Protein AF-A0A166ALR4-F1 (afdb_monomer)

Sequence (331 aa):
MSDSDTLEKASASTGHTLTGGKRQRSRQIKCDAQDTFPAPCSRCVGTQPTPLCRVDPNYRRSRKRPVKATDAPSSTNRRTSISSSLSTPLARNIELAISSASTLPRPLVPLVPLTQVSGLATVISDEQLAQAIWPSVFELGGVHVSIEQATTLFDEFFEHFHPSCPMFLTSRAPVPTHRTDPLLFWAILAVASRGPPLPSGMQKILQGVSYEALAEQVKASVAALGIYPPRTPSVVQALLLLCEWPLPAKSSRDDRTWHYSSLAIQTALQIGLHRPQFPHEFTSRIEEQVAAETVEGQERTLAWIYCHIIGYRYASSPALMLLFSYHTLLL

Foldseek 3Di:
DDDDDDDDDDDDDDDDDDPPQVVQVVVVHDWCPVVQPPDATPVLVVDPVRDDRDDDPPDDDDDDDDDDDDDDDDDDDDDDDDDDDDDDDDDDDDDDDDDDDDDDDDDDDDDDDDDDPPPPPPPCPVVNVCVVVFPQWDDQPPFIAGQVLLQVLLVLCVPPPCVVQVLAPDRDHLTVCCVPPVLLSLLSNLLSPPDDDDPVVSNVNCPPGDSLVSLVSSVVVLVCCVVPPDLDLSLLVSLLSCLVPPRDAPDPVRGCSLVSLVVSQVSLVLQVLVPLCCSVVRDVDPVSNDHCPDSVNVSSVSSNVSSVVSNCVVVVCPVVVVPVVVPVVPD

pLDDT: mean 70.56, std 24.2, range [24.3, 97.75]

Solvent-accessible surface area (backbone atoms only — not comparable to full-atom values): 21407 Å² total; per-residue (Å²): 140,81,89,85,84,89,87,80,91,82,83,90,74,94,75,83,87,72,71,48,50,66,57,43,69,77,66,76,52,93,78,57,47,80,82,37,60,93,48,61,20,78,66,37,68,74,37,88,79,65,50,71,66,56,86,66,90,83,73,71,86,83,72,83,77,80,80,86,80,85,84,89,84,90,84,83,89,85,89,83,90,88,87,83,91,81,91,86,89,88,80,89,85,86,80,88,80,88,78,90,80,90,87,82,87,78,82,87,75,82,89,73,82,93,71,80,81,86,67,80,75,75,78,73,46,72,67,56,50,48,52,73,77,38,74,61,57,47,76,53,93,92,42,67,41,40,50,68,45,45,44,54,30,46,52,48,25,61,70,72,48,30,80,83,59,70,46,65,92,61,93,78,56,57,68,65,36,42,75,77,34,47,66,30,38,52,39,46,47,49,56,43,59,70,62,75,86,48,63,79,67,53,47,58,58,48,64,86,55,55,57,70,61,45,39,53,45,50,54,51,56,60,57,49,35,78,80,59,65,77,77,47,70,51,54,31,46,25,28,48,52,41,44,79,50,65,66,92,51,95,42,83,88,58,53,50,42,70,57,30,41,53,49,22,46,54,43,34,58,62,56,26,35,88,39,46,91,49,34,70,81,50,43,91,50,70,90,75,48,51,54,42,88,40,73,72,24,43,29,38,43,40,42,43,51,48,41,50,55,54,42,47,55,60,71,69,25,82,80,41,65,74,53,57,66,59,57,77,76,73,120

Mean predicted aligned error: 19.67 Å

Organism: NCBI:txid1759441

InterPro domains:
  IPR007219 Xylanolytic transcriptional activator, regulatory domain [PF04082] (155-307)

Structure (mmCIF, N/CA/C/O backbone):
data_AF-A0A166ALR4-F1
#
_entry.id   AF-A0A166ALR4-F1
#
loop_
_atom_site.group_PDB
_atom_site.id
_atom_site.type_symbol
_atom_site.label_atom_id
_atom_site.label_alt_id
_atom_site.label_comp_id
_atom_site.label_asym_id
_atom_site.label_entity_id
_atom_site.label_seq_id
_atom_site.pdbx_PDB_ins_code
_atom_site.Cartn_x
_atom_site.Cartn_y
_atom_site.Cartn_z
_atom_site.occupancy
_atom_site.B_iso_or_equiv
_atom_site.auth_seq_id
_atom_site.auth_comp_id
_atom_site.auth_asym_id
_atom_site.auth_atom_id
_atom_site.pdbx_PDB_model_num
ATOM 1 N N . MET A 1 1 ? 56.971 0.832 -73.999 1.00 35.22 1 MET A N 1
ATOM 2 C CA . MET A 1 1 ? 56.571 2.223 -73.709 1.00 35.22 1 MET A CA 1
ATOM 3 C C . MET A 1 1 ? 55.251 2.125 -72.966 1.00 35.22 1 MET A C 1
ATOM 5 O O . MET A 1 1 ? 54.228 2.012 -73.617 1.00 35.22 1 MET A O 1
ATOM 9 N N . SER A 1 2 ? 55.262 1.705 -71.703 1.00 29.16 2 SER A N 1
ATOM 10 C CA . SER A 1 2 ? 55.680 2.427 -70.484 1.00 29.16 2 SER A CA 1
ATOM 11 C C . SER A 1 2 ? 54.452 3.044 -69.815 1.00 29.16 2 SER A C 1
ATOM 13 O O . SER A 1 2 ? 53.878 3.966 -70.380 1.00 29.16 2 SER A O 1
ATOM 15 N N . ASP A 1 3 ? 54.147 2.472 -68.643 1.00 28.23 3 ASP A N 1
ATOM 16 C CA . ASP A 1 3 ? 53.559 3.058 -67.425 1.00 28.23 3 ASP A CA 1
ATOM 17 C C . ASP A 1 3 ? 52.128 3.627 -67.488 1.00 28.23 3 ASP A C 1
ATOM 19 O O . ASP A 1 3 ? 51.730 4.231 -68.473 1.00 28.23 3 ASP A O 1
ATOM 23 N N . SER A 1 4 ? 51.268 3.576 -66.471 1.00 28.14 4 SER A N 1
ATOM 24 C CA . SER A 1 4 ? 51.134 2.865 -65.189 1.00 28.14 4 SER A CA 1
ATOM 25 C C . SER A 1 4 ? 49.737 3.238 -64.642 1.00 28.14 4 SER A C 1
ATOM 27 O O . SER A 1 4 ? 49.133 4.203 -65.108 1.00 28.14 4 SER A O 1
ATOM 29 N N . ASP A 1 5 ? 49.277 2.496 -63.632 1.00 30.11 5 ASP A N 1
ATOM 30 C CA . ASP A 1 5 ? 48.218 2.824 -62.652 1.00 30.11 5 ASP A CA 1
ATOM 31 C C . ASP A 1 5 ? 46.826 2.190 -62.821 1.00 30.11 5 ASP A C 1
ATOM 33 O O . ASP A 1 5 ? 45.818 2.793 -63.183 1.00 30.11 5 ASP A O 1
ATOM 37 N N . THR A 1 6 ? 46.790 0.928 -62.394 1.00 31.48 6 THR A N 1
ATOM 38 C CA . THR A 1 6 ? 45.718 0.292 -61.616 1.00 31.48 6 THR A CA 1
ATOM 39 C C . THR A 1 6 ? 45.394 1.048 -60.325 1.00 31.48 6 THR A C 1
ATOM 41 O O . THR A 1 6 ? 46.303 1.307 -59.542 1.00 31.48 6 THR A O 1
ATOM 44 N N . LEU A 1 7 ? 44.106 1.220 -60.004 1.00 29.30 7 LEU A N 1
ATOM 45 C CA . LEU A 1 7 ? 43.642 1.184 -58.613 1.00 29.30 7 LEU A CA 1
ATOM 46 C C . LEU A 1 7 ? 42.311 0.435 -58.483 1.00 29.30 7 LEU A C 1
ATOM 48 O O . LEU A 1 7 ? 41.357 0.615 -59.238 1.00 29.30 7 LEU A O 1
ATOM 52 N N . GLU A 1 8 ? 42.344 -0.461 -57.511 1.00 28.22 8 GLU A N 1
ATOM 53 C CA . GLU A 1 8 ? 41.466 -1.579 -57.226 1.00 28.22 8 GLU A CA 1
ATOM 54 C C . GLU A 1 8 ? 40.404 -1.210 -56.171 1.00 28.22 8 GLU A C 1
ATOM 56 O O . GLU A 1 8 ? 40.517 -0.228 -55.439 1.00 28.22 8 GLU A O 1
ATOM 61 N N . LYS A 1 9 ? 39.353 -2.033 -56.119 1.00 27.22 9 LYS A N 1
ATOM 62 C CA . LYS A 1 9 ? 38.219 -2.048 -55.178 1.00 27.22 9 LYS A CA 1
ATOM 63 C C . LYS A 1 9 ? 38.603 -1.948 -53.690 1.00 27.22 9 LYS A C 1
ATOM 65 O O . LYS A 1 9 ? 39.551 -2.589 -53.267 1.00 27.22 9 LYS A O 1
ATOM 70 N N . ALA A 1 10 ? 37.700 -1.378 -52.879 1.00 26.08 10 ALA A N 1
ATOM 71 C CA . ALA A 1 10 ? 37.288 -1.900 -51.557 1.00 26.08 10 ALA A CA 1
ATOM 72 C C . ALA A 1 10 ? 36.066 -1.093 -51.051 1.00 26.08 10 ALA A C 1
ATOM 74 O O . ALA A 1 10 ? 36.110 0.127 -50.983 1.00 26.08 10 ALA A O 1
ATOM 75 N N . SER A 1 11 ? 34.883 -1.700 -50.919 1.00 24.86 11 SER A N 1
ATOM 76 C CA . SER A 1 11 ? 34.379 -2.399 -49.720 1.00 24.86 11 SER A CA 1
ATOM 77 C C . SER A 1 11 ? 33.697 -1.470 -48.708 1.00 24.86 11 SER A C 1
ATOM 79 O O . SER A 1 11 ? 34.313 -0.598 -48.105 1.00 24.86 11 SER A O 1
ATOM 81 N N . ALA A 1 12 ? 32.407 -1.728 -48.494 1.00 31.28 12 ALA A N 1
ATOM 82 C CA . ALA A 1 12 ? 31.592 -1.165 -47.432 1.00 31.28 12 ALA A CA 1
ATOM 83 C C . ALA A 1 12 ? 32.154 -1.496 -46.038 1.00 31.28 12 ALA A C 1
ATOM 85 O O . ALA A 1 12 ? 32.540 -2.633 -45.774 1.00 31.28 12 ALA A O 1
ATOM 86 N N . SER A 1 13 ? 32.104 -0.533 -45.116 1.00 24.30 13 SER A N 1
ATOM 87 C CA . SER A 1 13 ? 32.093 -0.823 -43.682 1.00 24.30 13 SER A CA 1
ATOM 88 C C . SER A 1 13 ? 31.296 0.233 -42.921 1.00 24.30 13 SER A C 1
ATOM 90 O O . SER A 1 13 ? 31.672 1.401 -42.829 1.00 24.30 13 SER A O 1
ATOM 92 N N . THR A 1 14 ? 30.176 -0.230 -42.386 1.00 34.75 14 THR A N 1
ATOM 93 C CA . THR A 1 14 ? 29.380 0.281 -41.271 1.00 34.75 14 THR A CA 1
ATOM 94 C C . THR A 1 14 ? 30.206 1.106 -40.273 1.00 34.75 14 THR A C 1
ATOM 96 O O . THR A 1 14 ? 31.086 0.577 -39.600 1.00 34.75 14 THR A O 1
ATOM 99 N N . GLY A 1 15 ? 29.920 2.407 -40.155 1.00 24.47 15 GLY A N 1
ATOM 100 C CA . GLY A 1 15 ? 30.613 3.320 -39.239 1.00 24.47 15 GLY A CA 1
ATOM 101 C C . GLY A 1 15 ? 29.667 3.909 -38.196 1.00 24.47 15 GLY A C 1
ATOM 102 O O . GLY A 1 15 ? 28.958 4.877 -38.462 1.00 24.47 15 GLY A O 1
ATOM 103 N N . HIS A 1 16 ? 29.656 3.320 -37.000 1.00 27.03 16 HIS A N 1
ATOM 104 C CA . HIS A 1 16 ? 28.904 3.780 -35.834 1.00 27.03 16 HIS A CA 1
ATOM 105 C C . HIS A 1 16 ? 29.194 5.257 -35.500 1.00 27.03 16 HIS A C 1
ATOM 107 O O . HIS A 1 16 ? 30.325 5.647 -35.218 1.00 27.03 16 HIS A O 1
ATOM 113 N N . THR A 1 17 ? 28.147 6.086 -35.469 1.00 28.47 17 THR A N 1
ATOM 114 C CA . THR A 1 17 ? 28.226 7.487 -35.028 1.00 28.47 17 THR A CA 1
ATOM 115 C C . THR A 1 17 ? 28.293 7.544 -33.498 1.00 28.47 17 THR A C 1
ATOM 117 O O . THR A 1 17 ? 27.264 7.534 -32.824 1.00 28.47 17 THR A O 1
ATOM 120 N N . LEU A 1 18 ? 29.498 7.607 -32.925 1.00 36.66 18 LEU A N 1
ATOM 121 C CA . LEU A 1 18 ? 29.691 7.766 -31.478 1.00 36.66 18 LEU A CA 1
ATOM 122 C C . LEU A 1 18 ? 29.834 9.245 -31.085 1.00 36.66 18 LEU A C 1
ATOM 124 O O . LEU A 1 18 ? 30.816 9.934 -31.348 1.00 36.66 18 LEU A O 1
ATOM 128 N N . THR A 1 19 ? 28.790 9.731 -30.422 1.00 48.34 19 THR A N 1
ATOM 129 C CA . THR A 1 19 ? 28.564 11.097 -29.946 1.00 48.34 19 THR A CA 1
ATOM 130 C C . THR A 1 19 ? 29.363 11.421 -28.672 1.00 48.34 19 THR A C 1
ATOM 132 O O . THR A 1 19 ? 28.791 11.512 -27.585 1.00 48.34 19 THR A O 1
ATOM 135 N N . GLY A 1 20 ? 30.679 11.616 -28.774 1.00 41.31 20 GLY A N 1
ATOM 136 C CA . GLY A 1 20 ? 31.504 12.070 -27.640 1.00 41.31 20 GLY A CA 1
ATOM 137 C C . GLY A 1 20 ? 31.298 13.557 -27.313 1.00 41.31 20 GLY A C 1
ATOM 138 O O . GLY A 1 20 ? 30.932 13.924 -26.194 1.00 41.31 20 GLY A O 1
ATOM 139 N N . GLY A 1 21 ? 31.424 14.425 -28.325 1.00 44.88 21 GLY A N 1
ATOM 140 C CA . GLY A 1 21 ? 31.340 15.886 -28.157 1.00 44.88 21 GLY A CA 1
ATOM 141 C C . GLY A 1 21 ? 29.955 16.413 -27.746 1.00 44.88 21 GLY A C 1
ATOM 142 O O . GLY A 1 21 ? 29.853 17.418 -27.040 1.00 44.88 21 GLY A O 1
ATOM 143 N N . LYS A 1 22 ? 28.871 15.708 -28.109 1.00 48.84 22 LYS A N 1
ATOM 144 C CA . LYS A 1 22 ? 27.493 16.105 -27.749 1.00 48.84 22 LYS A CA 1
ATOM 145 C C . LYS A 1 22 ? 27.181 15.912 -26.256 1.00 48.84 22 LYS A C 1
ATOM 147 O O . LYS A 1 22 ? 26.355 16.646 -25.719 1.00 48.84 22 LYS A O 1
ATOM 152 N N . ARG A 1 23 ? 27.840 14.968 -25.565 1.00 48.06 23 ARG A N 1
ATOM 153 C CA . ARG A 1 23 ? 27.569 14.658 -24.144 1.00 48.06 23 ARG A CA 1
ATOM 154 C C . ARG A 1 23 ? 28.185 15.659 -23.161 1.00 48.06 23 ARG A C 1
ATOM 156 O O . ARG A 1 23 ? 27.667 15.818 -22.060 1.00 48.06 23 ARG A O 1
ATOM 163 N N . GLN A 1 24 ? 29.276 16.333 -23.523 1.00 53.38 24 GLN A N 1
ATOM 164 C CA . GLN A 1 24 ? 30.012 17.182 -22.575 1.00 53.38 24 GLN A CA 1
ATOM 165 C C . GLN A 1 24 ? 29.434 18.604 -22.465 1.00 53.38 24 GLN A C 1
ATOM 167 O O . GLN A 1 24 ? 29.299 19.122 -21.355 1.00 53.38 24 GLN A O 1
ATOM 172 N N . ARG A 1 25 ? 28.995 19.218 -23.578 1.00 49.28 25 ARG A N 1
ATOM 173 C CA . ARG A 1 25 ? 28.342 20.547 -23.550 1.00 49.28 25 ARG A CA 1
ATOM 174 C C . ARG A 1 25 ? 26.911 20.525 -23.008 1.00 49.28 25 ARG A C 1
ATOM 176 O O . ARG A 1 25 ? 26.462 21.548 -22.494 1.00 49.28 25 ARG A O 1
ATOM 183 N N . SER A 1 26 ? 26.208 19.394 -23.085 1.00 50.59 26 SER A N 1
ATOM 184 C CA . SER A 1 26 ? 24.881 19.229 -22.471 1.00 50.59 26 SER A CA 1
ATOM 185 C C . SER A 1 26 ? 24.942 19.069 -20.946 1.00 50.59 26 SER A C 1
ATOM 187 O O . SER A 1 26 ? 23.983 19.424 -20.270 1.00 50.59 26 SER A O 1
ATOM 189 N N . ARG A 1 27 ? 26.086 18.633 -20.390 1.00 46.34 27 ARG A N 1
ATOM 190 C CA . ARG A 1 27 ? 26.322 18.461 -18.941 1.00 46.34 27 ARG A CA 1
ATOM 191 C C . ARG A 1 27 ? 27.020 19.650 -18.250 1.00 46.34 27 ARG A C 1
ATOM 193 O O . ARG A 1 27 ? 27.452 19.507 -17.117 1.00 46.34 27 ARG A O 1
ATOM 200 N N . GLN A 1 28 ? 27.130 20.814 -18.908 1.00 55.97 28 GLN A N 1
ATOM 201 C CA . GLN A 1 28 ? 27.784 22.029 -18.370 1.00 55.97 28 GLN A CA 1
ATOM 202 C C . GLN A 1 28 ? 29.217 21.811 -17.837 1.00 55.97 28 GLN A C 1
ATOM 204 O O . GLN A 1 28 ? 29.614 22.425 -16.851 1.00 55.97 28 GLN A O 1
ATOM 209 N N . ILE A 1 29 ? 30.022 20.961 -18.479 1.00 64.81 29 ILE A N 1
ATOM 210 C CA . ILE A 1 29 ? 31.393 20.710 -18.013 1.00 64.81 29 ILE A CA 1
ATOM 211 C C . ILE A 1 29 ? 32.411 21.500 -18.849 1.00 64.81 29 ILE A C 1
ATOM 213 O O . ILE A 1 29 ? 32.255 21.613 -20.066 1.00 64.81 29 ILE A O 1
ATOM 217 N N . LYS A 1 30 ? 33.449 22.054 -18.198 1.00 64.31 30 LYS A N 1
ATOM 218 C CA . LYS A 1 30 ? 34.577 22.734 -18.863 1.00 64.31 30 LYS A CA 1
ATOM 219 C C . LYS A 1 30 ? 35.290 21.768 -19.822 1.00 64.31 30 LYS A C 1
ATOM 221 O O . LYS A 1 30 ? 35.550 20.621 -19.461 1.00 64.31 30 LYS A O 1
ATOM 226 N N . CYS A 1 31 ? 35.579 22.243 -21.032 1.00 77.88 31 CYS A N 1
ATOM 227 C CA . CYS A 1 31 ? 36.266 21.516 -22.098 1.00 77.88 31 CYS A CA 1
ATOM 228 C C . CYS A 1 31 ? 37.377 22.414 -22.657 1.00 77.88 31 CYS A C 1
ATOM 230 O O . CYS A 1 31 ? 37.096 23.545 -23.047 1.00 77.88 31 CYS A O 1
ATOM 232 N N . ASP A 1 32 ? 38.599 21.896 -22.685 1.00 80.56 32 ASP A N 1
ATOM 233 C CA . ASP A 1 32 ? 39.871 22.525 -23.079 1.00 80.56 32 ASP A CA 1
ATOM 234 C C . ASP A 1 32 ? 40.236 22.267 -24.557 1.00 80.56 32 ASP A C 1
ATOM 236 O O . ASP A 1 32 ? 41.384 22.394 -24.969 1.00 80.56 32 ASP A O 1
ATOM 240 N N . ALA A 1 33 ? 39.251 21.899 -25.386 1.00 77.69 33 ALA A N 1
ATOM 241 C CA . ALA A 1 33 ? 39.462 21.537 -26.794 1.00 77.69 33 ALA A CA 1
ATOM 242 C C . ALA A 1 33 ? 39.965 22.690 -27.686 1.00 77.69 33 ALA A C 1
ATOM 244 O O . ALA A 1 33 ? 40.454 22.433 -28.780 1.00 77.69 33 ALA A O 1
ATOM 245 N N . GLN A 1 34 ? 39.806 23.950 -27.263 1.00 72.88 34 GLN A N 1
ATOM 246 C CA . GLN A 1 34 ? 40.359 25.100 -27.990 1.00 72.88 34 GLN A CA 1
ATOM 247 C C . GLN A 1 34 ? 41.858 25.271 -27.730 1.00 72.88 34 GLN A C 1
ATOM 249 O O . GLN A 1 34 ? 42.586 25.611 -28.654 1.00 72.88 34 GLN A O 1
ATOM 254 N N . ASP A 1 35 ? 42.310 24.976 -26.510 1.00 77.50 35 ASP A N 1
ATOM 255 C CA . ASP A 1 35 ? 43.708 25.141 -26.097 1.00 77.50 35 ASP A CA 1
ATOM 256 C C . ASP A 1 35 ? 44.594 23.984 -26.581 1.00 77.50 35 ASP A C 1
ATOM 258 O O . ASP A 1 35 ? 45.801 24.131 -26.735 1.00 77.50 35 ASP A O 1
ATOM 262 N N . THR A 1 36 ? 43.986 22.823 -26.835 1.00 74.31 36 THR A N 1
ATOM 263 C CA . THR A 1 36 ? 44.676 21.588 -27.239 1.00 74.31 36 THR A CA 1
ATOM 264 C C . THR A 1 36 ? 44.634 21.320 -28.745 1.00 74.31 36 THR A C 1
ATOM 266 O O . THR A 1 36 ? 45.197 20.327 -29.190 1.00 74.31 36 THR A O 1
ATOM 269 N N . PHE A 1 37 ? 44.021 22.190 -29.557 1.00 72.06 37 PHE A N 1
ATOM 270 C CA . PHE A 1 37 ? 43.913 21.991 -31.008 1.00 72.06 37 PHE A CA 1
ATOM 271 C C . PHE A 1 37 ? 45.302 21.915 -31.681 1.00 72.06 37 PHE A C 1
ATOM 273 O O . PHE A 1 37 ? 46.117 22.809 -31.450 1.00 72.06 37 PHE A O 1
ATOM 280 N N . PRO A 1 38 ? 45.595 20.908 -32.537 1.00 70.06 38 PRO A N 1
ATOM 281 C CA . PRO A 1 38 ? 44.695 19.919 -33.158 1.00 70.06 38 PRO A CA 1
ATOM 282 C C . PRO A 1 38 ? 44.512 18.588 -32.395 1.00 70.06 38 PRO A C 1
ATOM 284 O O . PRO A 1 38 ? 43.848 17.681 -32.901 1.00 70.06 38 PRO A O 1
ATOM 287 N N . ALA A 1 39 ? 45.082 18.443 -31.200 1.00 76.38 39 ALA A N 1
ATOM 288 C CA . ALA A 1 39 ? 44.950 17.247 -30.371 1.00 76.38 39 ALA A CA 1
ATOM 289 C C . ALA A 1 39 ? 43.567 17.155 -29.675 1.00 76.38 39 ALA A C 1
ATOM 291 O O . ALA A 1 39 ? 42.884 18.165 -29.476 1.00 76.38 39 ALA A O 1
ATOM 292 N N . PRO A 1 40 ? 43.110 15.940 -29.302 1.00 79.19 40 PRO A N 1
ATOM 293 C CA . PRO A 1 40 ? 41.902 15.759 -28.498 1.00 79.19 40 PRO A CA 1
ATOM 294 C C . PRO A 1 40 ? 42.055 16.368 -27.097 1.00 79.19 40 PRO A C 1
ATOM 296 O O . PRO A 1 40 ? 43.133 16.342 -26.510 1.00 79.19 40 PRO A O 1
ATOM 299 N N . CYS A 1 41 ? 40.951 16.860 -26.528 1.00 83.75 41 CYS A N 1
ATOM 300 C CA . CYS A 1 41 ? 40.970 17.459 -25.195 1.00 83.75 41 CYS A CA 1
ATOM 301 C C . CYS A 1 41 ? 41.344 16.438 -24.109 1.00 83.75 41 CYS A C 1
ATOM 303 O O . CYS A 1 41 ? 41.084 15.234 -24.254 1.00 83.75 41 CYS A O 1
ATOM 305 N N . SER A 1 42 ? 41.866 16.924 -22.980 1.00 83.12 42 SER A N 1
ATOM 306 C CA . SER A 1 42 ? 42.416 16.093 -21.898 1.00 83.12 42 SER A CA 1
ATOM 307 C C . SER A 1 42 ? 41.445 15.016 -21.390 1.00 83.12 42 SER A C 1
ATOM 309 O O . SER A 1 42 ? 41.851 13.955 -20.918 1.00 83.12 42 SER A O 1
ATOM 311 N N . ARG A 1 43 ? 40.132 15.247 -21.517 1.00 73.69 43 ARG A N 1
ATOM 312 C CA . ARG A 1 43 ? 39.097 14.277 -21.122 1.00 73.69 43 ARG A CA 1
ATOM 313 C C . ARG A 1 43 ? 38.791 13.206 -22.157 1.00 73.69 43 ARG A C 1
ATOM 315 O O . ARG A 1 43 ? 38.495 12.078 -21.770 1.00 73.69 43 ARG A O 1
ATOM 322 N N . CYS A 1 44 ? 38.818 13.547 -23.442 1.00 79.62 44 CYS A N 1
ATOM 323 C CA . CYS A 1 44 ? 38.604 12.566 -24.506 1.00 79.62 44 CYS A CA 1
ATOM 324 C C . CYS A 1 44 ? 39.787 11.592 -24.586 1.00 79.62 44 CYS A C 1
ATOM 326 O O . CYS A 1 44 ? 39.588 10.422 -24.884 1.00 79.62 44 CYS A O 1
ATOM 328 N N . VAL A 1 45 ? 40.995 12.040 -24.232 1.00 80.19 45 VAL A N 1
ATOM 329 C CA . VAL A 1 45 ? 42.175 11.165 -24.110 1.00 80.19 45 VAL A CA 1
ATOM 330 C C . VAL A 1 45 ? 42.019 10.143 -22.977 1.00 80.19 45 VAL A C 1
ATOM 332 O O . VAL A 1 45 ? 42.415 8.994 -23.128 1.00 80.19 45 VAL A O 1
ATOM 335 N N . GLY A 1 46 ? 41.413 10.533 -21.851 1.00 73.19 46 GLY A N 1
ATOM 336 C CA . GLY A 1 46 ? 41.279 9.678 -20.665 1.00 73.19 46 GLY A CA 1
ATOM 337 C C . GLY A 1 46 ? 40.102 8.694 -20.670 1.00 73.19 46 GLY A C 1
ATOM 338 O O . GLY A 1 46 ? 39.883 8.024 -19.665 1.00 73.19 46 GLY A O 1
ATOM 339 N N . THR A 1 47 ? 39.307 8.619 -21.742 1.00 75.44 47 THR A N 1
ATOM 340 C CA . THR A 1 47 ? 38.163 7.691 -21.843 1.00 75.44 47 THR A CA 1
ATOM 341 C C . THR A 1 47 ? 38.498 6.540 -22.787 1.00 75.44 47 THR A C 1
ATOM 343 O O . THR A 1 47 ? 39.011 6.786 -23.868 1.00 75.44 47 THR A O 1
ATOM 346 N N . GLN A 1 48 ? 38.207 5.292 -22.402 1.00 66.69 48 GLN A N 1
ATOM 347 C CA . GLN A 1 48 ? 38.355 4.125 -23.280 1.00 66.69 48 GLN A CA 1
ATOM 348 C C . GLN A 1 48 ? 36.977 3.542 -23.644 1.00 66.69 48 GLN A C 1
ATOM 350 O O . GLN A 1 48 ? 36.178 3.296 -22.737 1.00 66.69 48 GLN A O 1
ATOM 355 N N . PRO A 1 49 ? 36.680 3.315 -24.939 1.00 65.88 49 PRO A N 1
ATOM 356 C CA . PRO A 1 49 ? 37.502 3.667 -26.103 1.00 65.88 49 PRO A CA 1
ATOM 357 C C . PRO A 1 49 ? 37.605 5.191 -26.291 1.00 65.88 49 PRO A C 1
ATOM 359 O O . PRO A 1 49 ? 36.654 5.911 -25.985 1.00 65.88 49 PRO A O 1
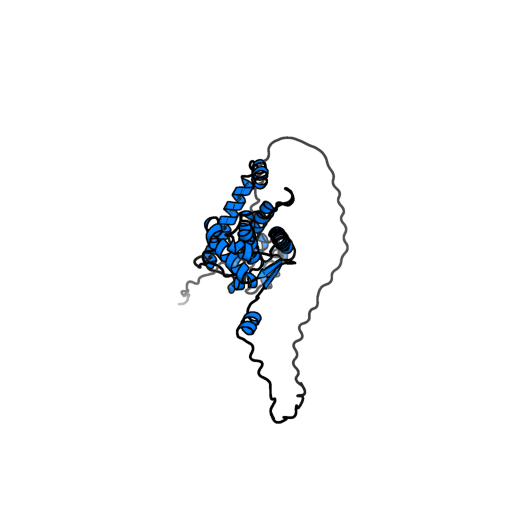ATOM 362 N N . THR A 1 50 ? 38.751 5.676 -26.784 1.00 69.38 50 THR A N 1
ATOM 363 C CA . THR A 1 50 ? 39.022 7.110 -26.981 1.00 69.38 50 THR A CA 1
ATOM 364 C C . THR A 1 50 ? 38.109 7.681 -28.070 1.00 69.38 50 THR A C 1
ATOM 366 O O . THR A 1 50 ? 38.228 7.313 -29.241 1.00 69.38 50 THR A O 1
ATOM 369 N N . PRO A 1 51 ? 37.151 8.566 -27.734 1.00 74.62 51 PRO A N 1
ATOM 370 C CA . PRO A 1 51 ? 36.229 9.103 -28.723 1.00 74.62 51 PRO A CA 1
ATOM 371 C C . PRO A 1 51 ? 36.885 10.202 -29.570 1.00 74.62 51 PRO A C 1
ATOM 373 O O . PRO A 1 51 ? 37.703 10.988 -29.088 1.00 74.62 51 PRO A O 1
ATOM 376 N N . LEU A 1 52 ? 36.437 10.333 -30.823 1.00 75.06 52 LEU A N 1
ATOM 377 C CA . LEU A 1 52 ? 36.799 11.449 -31.703 1.00 75.06 52 LEU A CA 1
ATOM 378 C C . LEU A 1 52 ? 36.332 12.789 -31.104 1.00 75.06 52 LEU A C 1
ATOM 380 O O . LEU A 1 52 ? 35.134 13.078 -31.003 1.00 75.06 52 LEU A O 1
ATOM 384 N N . CYS A 1 53 ? 37.293 13.624 -30.709 1.00 78.38 53 CYS A N 1
ATOM 385 C CA . CYS A 1 53 ? 37.055 14.932 -30.107 1.00 78.38 53 CYS A CA 1
ATOM 386 C C . CYS A 1 53 ? 36.862 16.006 -31.191 1.00 78.38 53 CYS A C 1
ATOM 388 O O . CYS A 1 53 ? 37.826 16.614 -31.644 1.00 78.38 53 CYS A O 1
ATOM 390 N N . ARG A 1 54 ? 35.612 16.255 -31.610 1.00 74.44 54 ARG A N 1
ATOM 391 C CA . ARG A 1 54 ? 35.265 17.285 -32.609 1.00 74.44 54 ARG A CA 1
ATOM 392 C C . ARG A 1 54 ? 34.275 18.305 -32.046 1.00 74.44 54 ARG A C 1
ATOM 394 O O . ARG A 1 54 ? 33.240 17.933 -31.492 1.00 74.44 54 ARG A O 1
ATOM 401 N N . VAL A 1 55 ? 34.577 19.593 -32.219 1.00 66.50 55 VAL A N 1
ATOM 402 C CA . VAL A 1 55 ? 33.651 20.696 -31.920 1.00 66.50 55 VAL A CA 1
ATOM 403 C C . VAL A 1 55 ? 32.747 20.905 -33.134 1.00 66.50 55 VAL A C 1
ATOM 405 O O . VAL A 1 55 ? 33.235 21.158 -34.230 1.00 66.50 55 VAL A O 1
ATOM 408 N N . ASP A 1 56 ? 31.435 20.769 -32.947 1.00 68.25 56 ASP A N 1
ATOM 409 C CA . ASP A 1 56 ? 30.448 21.016 -34.002 1.00 68.25 56 ASP A CA 1
ATOM 410 C C . ASP A 1 56 ? 30.158 22.529 -34.108 1.00 68.25 56 ASP A C 1
ATOM 412 O O . ASP A 1 56 ? 29.613 23.101 -33.153 1.00 68.25 56 ASP A O 1
ATOM 416 N N . PRO A 1 57 ? 30.512 23.197 -35.225 1.00 62.19 57 PRO A N 1
ATOM 417 C CA . PRO A 1 57 ? 30.256 24.625 -35.415 1.00 62.19 57 PRO A CA 1
ATOM 418 C C . PRO A 1 57 ? 28.760 24.955 -35.543 1.00 62.19 57 PRO A C 1
ATOM 420 O O . PRO A 1 57 ? 28.373 26.096 -35.297 1.00 62.19 57 PRO A O 1
ATOM 423 N N . ASN A 1 58 ? 27.904 23.972 -35.847 1.00 62.53 58 ASN A N 1
ATOM 424 C CA . ASN A 1 58 ? 26.458 24.162 -36.002 1.00 62.53 58 ASN A CA 1
ATOM 425 C C . ASN A 1 58 ? 25.673 23.961 -34.696 1.00 62.53 58 ASN A C 1
ATOM 427 O O . ASN A 1 58 ? 24.450 24.126 -34.664 1.00 62.53 58 ASN A O 1
ATOM 431 N N . TYR A 1 59 ? 26.341 23.624 -33.588 1.00 67.31 59 TYR A N 1
ATOM 432 C CA . TYR A 1 59 ? 25.662 23.435 -32.311 1.00 67.31 59 TYR A CA 1
ATOM 433 C C . TYR A 1 59 ? 25.215 24.773 -31.699 1.00 67.31 59 TYR A C 1
ATOM 435 O O . TYR A 1 59 ? 26.018 25.538 -31.156 1.00 67.31 59 TYR A O 1
ATOM 443 N N . ARG A 1 60 ? 23.900 25.022 -31.698 1.00 54.19 60 ARG A N 1
ATOM 444 C CA . ARG A 1 60 ? 23.276 26.193 -31.065 1.00 54.19 60 ARG A CA 1
ATOM 445 C C . ARG A 1 60 ? 22.478 25.767 -29.832 1.00 54.19 60 ARG A C 1
ATOM 447 O O . ARG A 1 60 ? 21.591 24.924 -29.912 1.00 54.19 60 ARG A O 1
ATOM 454 N N . ARG A 1 61 ? 22.773 26.357 -28.668 1.00 50.91 61 ARG A N 1
ATOM 455 C CA . ARG A 1 61 ? 22.019 26.098 -27.427 1.00 50.91 61 ARG A CA 1
ATOM 456 C C . ARG A 1 61 ? 20.579 26.600 -27.598 1.00 50.91 61 ARG A C 1
ATOM 458 O O . ARG A 1 61 ? 20.372 27.812 -27.663 1.00 50.91 61 ARG A O 1
ATOM 465 N N . SER A 1 62 ? 19.596 25.700 -27.602 1.00 47.59 62 SER A N 1
ATOM 466 C CA . SER A 1 62 ? 18.180 26.077 -27.525 1.00 47.59 62 SER A CA 1
ATOM 467 C C . SER A 1 62 ? 17.909 26.768 -26.189 1.00 47.59 62 SER A C 1
ATOM 469 O O . SER A 1 62 ? 17.859 26.129 -25.138 1.00 47.59 62 SER A O 1
ATOM 471 N N . ARG A 1 63 ? 17.777 28.098 -26.207 1.00 46.25 63 ARG A N 1
ATOM 472 C CA . ARG A 1 63 ? 17.269 28.858 -25.059 1.00 46.25 63 ARG A CA 1
ATOM 473 C C . ARG A 1 63 ? 15.764 28.600 -24.981 1.00 46.25 63 ARG A C 1
ATOM 475 O O . ARG A 1 63 ? 15.056 28.904 -25.939 1.00 46.25 63 ARG A O 1
ATOM 482 N N . LYS A 1 64 ? 15.270 28.048 -23.865 1.00 45.75 64 LYS A N 1
ATOM 483 C CA . LYS A 1 64 ? 13.827 28.050 -23.576 1.00 45.75 64 LYS A CA 1
ATOM 484 C C . LYS A 1 64 ? 13.373 29.514 -23.569 1.00 45.75 64 LYS A C 1
ATOM 486 O O . LYS A 1 64 ? 13.921 30.314 -22.813 1.00 45.75 64 LYS A O 1
ATOM 491 N N . ARG A 1 65 ? 12.452 29.878 -24.465 1.00 40.03 65 ARG A N 1
ATOM 492 C CA . ARG A 1 65 ? 11.850 31.217 -24.498 1.00 40.03 65 ARG A CA 1
ATOM 493 C C . ARG A 1 65 ? 11.029 31.402 -23.214 1.00 40.03 65 ARG A C 1
ATOM 495 O O . ARG A 1 65 ? 10.189 30.544 -22.950 1.00 40.03 65 ARG A O 1
ATOM 502 N N . PRO A 1 66 ? 11.233 32.469 -22.427 1.00 43.19 66 PRO A N 1
ATOM 503 C CA . PRO A 1 66 ? 10.274 32.830 -21.398 1.00 43.19 66 PRO A CA 1
ATOM 504 C C . PRO A 1 66 ? 9.015 33.393 -22.071 1.00 43.19 66 PRO A C 1
ATOM 506 O O . PRO A 1 66 ? 9.100 34.195 -23.004 1.00 43.19 66 PRO A O 1
ATOM 509 N N . VAL A 1 67 ? 7.853 32.923 -21.622 1.00 43.03 67 VAL A N 1
ATOM 510 C CA . VAL A 1 67 ? 6.539 33.457 -21.994 1.00 43.03 67 VAL A CA 1
ATOM 511 C C . VAL A 1 67 ? 6.444 34.890 -21.456 1.00 43.03 67 VAL A C 1
ATOM 513 O O . VAL A 1 67 ? 6.773 35.142 -20.300 1.00 43.03 67 VAL A O 1
ATOM 516 N N . LYS A 1 68 ? 6.060 35.835 -22.323 1.00 35.94 68 LYS A N 1
ATOM 517 C CA . LYS A 1 68 ? 5.838 37.253 -21.996 1.00 35.94 68 LYS A CA 1
ATOM 518 C C . LYS A 1 68 ? 4.699 37.372 -20.975 1.00 35.94 68 LYS A C 1
ATOM 520 O O . LYS A 1 68 ? 3.588 36.955 -21.279 1.00 35.94 68 LYS A O 1
ATOM 525 N N . ALA A 1 69 ? 4.968 37.992 -19.830 1.00 35.97 69 ALA A N 1
ATOM 526 C CA . ALA A 1 69 ? 3.948 38.615 -18.994 1.00 35.97 69 ALA A CA 1
ATOM 527 C C . ALA A 1 69 ? 3.873 40.104 -19.364 1.00 35.97 69 ALA A C 1
ATOM 529 O O . ALA A 1 69 ? 4.908 40.767 -19.478 1.00 35.97 69 ALA A O 1
ATOM 530 N N . THR A 1 70 ? 2.667 40.592 -19.622 1.00 40.84 70 THR A N 1
ATOM 531 C CA . THR A 1 70 ? 2.347 41.998 -19.884 1.00 40.84 70 THR A CA 1
ATOM 532 C C . THR A 1 70 ? 2.061 42.751 -18.577 1.00 40.84 70 THR A C 1
ATOM 534 O O . THR A 1 70 ? 1.390 42.224 -17.697 1.00 40.84 70 THR A O 1
ATOM 537 N N . ASP A 1 71 ? 2.571 43.986 -18.545 1.00 36.66 71 ASP A N 1
ATOM 538 C CA . ASP A 1 71 ? 2.113 45.208 -17.858 1.00 36.66 71 ASP A CA 1
ATOM 539 C C . ASP A 1 71 ? 2.340 45.475 -16.339 1.00 36.66 71 ASP A C 1
ATOM 541 O O . ASP A 1 71 ? 1.659 44.951 -15.466 1.00 36.66 71 ASP A O 1
ATOM 545 N N . ALA A 1 72 ? 3.213 46.486 -16.117 1.00 36.59 72 ALA A N 1
ATOM 546 C CA . ALA A 1 72 ? 3.219 47.562 -15.091 1.00 36.59 72 ALA A CA 1
ATOM 547 C C . ALA A 1 72 ? 3.832 47.304 -13.670 1.00 36.59 72 ALA A C 1
ATOM 549 O O . ALA A 1 72 ? 4.137 46.167 -13.330 1.00 36.59 72 ALA A O 1
ATOM 550 N N . PRO A 1 73 ? 4.203 48.351 -12.881 1.00 44.50 73 PRO A N 1
ATOM 551 C CA . PRO A 1 73 ? 5.575 48.881 -12.865 1.00 44.50 73 PRO A CA 1
ATOM 552 C C . PRO A 1 73 ? 6.264 48.990 -11.474 1.00 44.50 73 PRO A C 1
ATOM 554 O O . PRO A 1 73 ? 5.630 49.121 -10.437 1.00 44.50 73 PRO A O 1
ATOM 557 N N . SER A 1 74 ? 7.607 49.029 -11.517 1.00 35.53 74 SER A N 1
ATOM 558 C CA . SER A 1 74 ? 8.568 49.720 -10.620 1.00 35.53 74 SER A CA 1
ATOM 559 C C . SER A 1 74 ? 8.452 49.628 -9.081 1.00 35.53 74 SER A C 1
ATOM 561 O O . SER A 1 74 ? 7.585 50.251 -8.482 1.00 35.53 74 SER A O 1
ATOM 563 N N . SER A 1 75 ? 9.488 49.079 -8.420 1.00 35.69 75 SER A N 1
ATOM 564 C CA . SER A 1 75 ? 10.348 49.845 -7.483 1.00 35.69 75 SER A CA 1
ATOM 565 C C . SER A 1 75 ? 11.499 49.021 -6.856 1.00 35.69 75 SER A C 1
ATOM 567 O O . SER A 1 75 ? 11.320 47.951 -6.292 1.00 35.69 75 SER A O 1
ATOM 569 N N . THR A 1 76 ? 12.705 49.584 -6.990 1.00 37.16 76 THR A N 1
ATOM 570 C CA . THR A 1 76 ? 13.769 49.734 -5.974 1.00 37.16 76 THR A CA 1
ATOM 571 C C . THR A 1 76 ? 14.457 48.508 -5.331 1.00 37.16 76 THR A C 1
ATOM 573 O O . THR A 1 76 ? 14.059 47.990 -4.301 1.00 37.16 76 THR A O 1
ATOM 576 N N . ASN A 1 77 ? 15.637 48.190 -5.883 1.00 37.91 77 ASN A N 1
ATOM 577 C CA . ASN A 1 77 ? 16.961 48.222 -5.228 1.00 37.91 77 ASN A CA 1
ATOM 578 C C . ASN A 1 77 ? 17.171 47.544 -3.846 1.00 37.91 77 ASN A C 1
ATOM 580 O O . ASN A 1 77 ? 16.840 48.119 -2.814 1.00 37.91 77 ASN A O 1
ATOM 584 N N . ARG A 1 78 ? 17.987 46.474 -3.808 1.00 33.00 78 ARG A N 1
ATOM 585 C CA . ARG A 1 78 ? 19.245 46.469 -3.023 1.00 33.00 78 ARG A CA 1
ATOM 586 C C . ARG A 1 78 ? 20.183 45.322 -3.420 1.00 33.00 78 ARG A C 1
ATOM 588 O O . ARG A 1 78 ? 19.848 44.149 -3.314 1.00 33.00 78 ARG A O 1
ATOM 595 N N . ARG A 1 79 ? 21.386 45.705 -3.858 1.00 35.16 79 ARG A N 1
ATOM 596 C CA . ARG A 1 79 ? 22.586 44.861 -3.937 1.00 35.16 79 ARG A CA 1
ATOM 597 C C . ARG A 1 79 ? 23.195 44.724 -2.544 1.00 35.16 79 ARG A C 1
ATOM 599 O O . ARG A 1 79 ? 23.337 45.734 -1.862 1.00 35.16 79 ARG A O 1
ATOM 606 N N . THR A 1 80 ? 23.715 43.544 -2.232 1.00 33.53 80 THR A N 1
ATOM 607 C CA . THR A 1 80 ? 24.901 43.403 -1.381 1.00 33.53 80 THR A CA 1
ATOM 608 C C . THR A 1 80 ? 25.770 42.274 -1.919 1.00 33.53 80 THR A C 1
ATOM 610 O O . THR A 1 80 ? 25.425 41.098 -1.889 1.00 33.53 80 THR A O 1
ATOM 613 N N . SER A 1 81 ? 26.902 42.689 -2.470 1.00 34.47 81 SER A N 1
ATOM 614 C CA . SER A 1 81 ? 28.085 41.901 -2.778 1.00 34.47 81 SER A CA 1
ATOM 615 C C . SER A 1 81 ? 28.896 41.671 -1.506 1.00 34.47 81 SER A C 1
ATOM 617 O O . SER A 1 81 ? 29.239 42.652 -0.849 1.00 34.47 81 SER A O 1
ATOM 619 N N . ILE A 1 82 ? 29.285 40.429 -1.217 1.00 34.12 82 ILE A N 1
ATOM 620 C CA . ILE A 1 82 ? 30.500 40.137 -0.447 1.00 34.12 82 ILE A CA 1
ATOM 621 C C . ILE A 1 82 ? 31.219 38.979 -1.141 1.00 34.12 82 ILE A C 1
ATOM 623 O O . ILE A 1 82 ? 30.670 37.897 -1.331 1.00 34.12 82 ILE A O 1
ATOM 627 N N . SER A 1 83 ? 32.448 39.264 -1.550 1.00 33.31 83 SER A N 1
ATOM 628 C CA . SER A 1 83 ? 33.427 38.360 -2.135 1.00 33.31 83 SER A CA 1
ATOM 629 C C . SER A 1 83 ? 34.686 38.398 -1.275 1.00 33.31 83 SER A C 1
ATOM 631 O O . SER A 1 83 ? 35.213 39.492 -1.090 1.00 33.31 83 SER A O 1
ATOM 633 N N . SER A 1 84 ? 35.168 37.235 -0.834 1.00 31.58 84 SER A N 1
ATOM 634 C CA . SER A 1 84 ? 36.586 36.872 -0.598 1.00 31.58 84 SER A CA 1
ATOM 635 C C . SER A 1 84 ? 36.602 35.551 0.194 1.00 31.58 84 SER A C 1
ATOM 637 O O . SER A 1 84 ? 35.982 35.451 1.243 1.00 31.58 84 SER A O 1
ATOM 639 N N . SER A 1 85 ? 36.993 34.402 -0.368 1.00 31.27 85 SER A N 1
ATOM 640 C CA . SER A 1 85 ? 38.338 33.922 -0.746 1.00 31.27 85 SER A CA 1
ATOM 641 C C . SER A 1 85 ? 39.274 33.660 0.441 1.00 31.27 85 SER A C 1
ATOM 643 O O . SER A 1 85 ? 39.744 34.616 1.040 1.00 31.27 85 SER A O 1
ATOM 645 N N . LEU A 1 86 ? 39.582 32.378 0.683 1.00 29.39 86 LEU A N 1
ATOM 646 C CA . LEU A 1 86 ? 40.899 31.778 0.998 1.00 29.39 86 LEU A CA 1
ATOM 647 C C . LEU A 1 86 ? 40.705 30.234 0.853 1.00 29.39 86 LEU A C 1
ATOM 649 O O . LEU A 1 86 ? 39.827 29.686 1.509 1.00 29.39 86 LEU A O 1
ATOM 653 N N . SER A 1 87 ? 41.182 29.558 -0.211 1.00 29.61 87 SER A N 1
ATOM 654 C CA . SER A 1 87 ? 42.417 28.718 -0.284 1.00 29.61 87 SER A CA 1
ATOM 655 C C . SER A 1 87 ? 42.623 27.812 0.947 1.00 29.61 87 SER A C 1
ATOM 657 O O . SER A 1 87 ? 42.619 28.332 2.051 1.00 29.61 87 SER A O 1
ATOM 659 N N . THR A 1 88 ? 42.809 26.482 0.891 1.00 34.09 88 THR A N 1
ATOM 660 C CA . THR A 1 88 ? 43.551 25.585 -0.037 1.00 34.09 88 THR A CA 1
ATOM 661 C C . THR A 1 88 ? 43.186 24.094 0.283 1.00 34.09 88 THR A C 1
ATOM 663 O O . THR A 1 88 ? 42.375 23.863 1.177 1.00 34.09 88 THR A O 1
ATOM 666 N N . PRO A 1 89 ? 43.699 23.073 -0.449 1.00 36.47 89 PRO A N 1
ATOM 667 C CA . PRO A 1 89 ? 43.046 21.772 -0.656 1.00 36.47 89 PRO A CA 1
ATOM 668 C C . PRO A 1 89 ? 43.540 20.644 0.266 1.00 36.47 89 PRO A C 1
ATOM 670 O O . PRO A 1 89 ? 44.678 20.665 0.723 1.00 36.47 89 PRO A O 1
ATOM 673 N N . LEU A 1 90 ? 42.738 19.581 0.411 1.00 27.91 90 LEU A N 1
ATOM 674 C CA . LEU A 1 90 ? 43.243 18.263 0.800 1.00 27.91 90 LEU A CA 1
ATOM 675 C C . LEU A 1 90 ? 42.806 17.227 -0.237 1.00 27.91 90 LEU A C 1
ATOM 677 O O .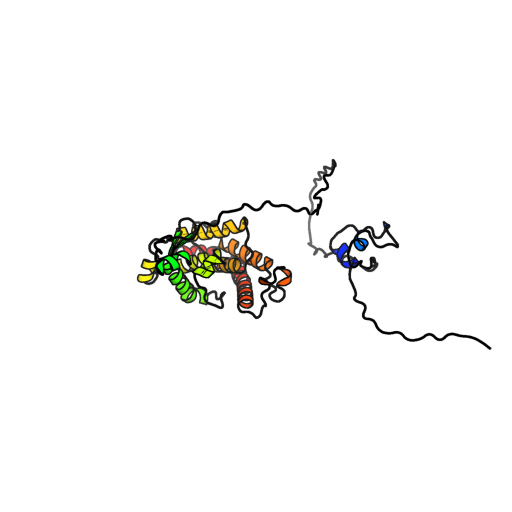 LEU A 1 90 ? 41.624 16.923 -0.397 1.00 27.91 90 LEU A O 1
ATOM 681 N N . ALA A 1 91 ? 43.790 16.726 -0.974 1.00 29.64 91 ALA A N 1
ATOM 682 C CA . ALA A 1 91 ? 43.659 15.639 -1.919 1.00 29.64 91 ALA A CA 1
ATOM 683 C C . ALA A 1 91 ? 44.464 14.440 -1.405 1.00 29.64 91 ALA A C 1
ATOM 685 O O . ALA A 1 91 ? 45.624 14.603 -1.046 1.00 29.64 91 ALA A O 1
ATOM 686 N N . ARG A 1 92 ? 43.829 13.264 -1.515 1.00 30.91 92 ARG A N 1
ATOM 687 C CA . ARG A 1 92 ? 44.386 11.907 -1.661 1.00 30.91 92 ARG A CA 1
ATOM 688 C C . ARG A 1 92 ? 45.139 11.286 -0.475 1.00 30.91 92 ARG A C 1
ATOM 690 O O . ARG A 1 92 ? 46.110 11.832 0.022 1.00 30.91 92 ARG A O 1
ATOM 697 N N . ASN A 1 93 ? 44.760 10.051 -0.135 1.00 31.69 93 ASN A N 1
ATOM 698 C CA . ASN A 1 93 ? 45.496 8.842 -0.545 1.00 31.69 93 ASN A CA 1
ATOM 699 C C . ASN A 1 93 ? 44.817 7.596 0.061 1.00 31.69 93 ASN A C 1
ATOM 701 O O . ASN A 1 93 ? 44.856 7.400 1.269 1.00 31.69 93 ASN A O 1
ATOM 705 N N . ILE A 1 94 ? 44.200 6.754 -0.774 1.00 32.09 94 ILE A N 1
ATOM 706 C CA . ILE A 1 94 ? 43.983 5.335 -0.454 1.00 32.09 94 ILE A CA 1
ATOM 707 C C . ILE A 1 94 ? 44.852 4.580 -1.450 1.00 32.09 94 ILE A C 1
ATOM 709 O O . ILE A 1 94 ? 44.576 4.563 -2.650 1.00 32.09 94 ILE A O 1
ATOM 713 N N . GLU A 1 95 ? 45.962 4.071 -0.937 1.00 29.19 95 GLU A N 1
ATOM 714 C CA . GLU A 1 95 ? 46.966 3.311 -1.660 1.00 29.19 95 GLU A CA 1
ATOM 715 C C . GLU A 1 95 ? 46.544 1.838 -1.704 1.00 29.19 95 GLU A C 1
ATOM 717 O O . GLU A 1 95 ? 46.180 1.238 -0.692 1.00 29.19 95 GLU A O 1
ATOM 722 N N . LEU A 1 96 ? 46.551 1.277 -2.912 1.00 33.94 96 LEU A N 1
ATOM 723 C CA . LEU A 1 96 ? 46.459 -0.154 -3.169 1.00 33.94 96 LEU A CA 1
ATOM 724 C C . LEU A 1 96 ? 47.824 -0.776 -2.864 1.00 33.94 96 LEU A C 1
ATOM 726 O O . LEU A 1 96 ? 48.794 -0.470 -3.552 1.00 33.94 96 LEU A O 1
ATOM 730 N N . ALA A 1 97 ? 47.878 -1.694 -1.902 1.00 29.91 97 ALA A N 1
ATOM 731 C CA . ALA A 1 97 ? 49.012 -2.592 -1.722 1.00 29.91 97 ALA A CA 1
ATOM 732 C C . ALA A 1 97 ? 48.532 -4.043 -1.844 1.00 29.91 97 ALA A C 1
ATOM 734 O O . ALA A 1 97 ? 47.929 -4.613 -0.938 1.00 29.91 97 ALA A O 1
ATOM 735 N N . ILE A 1 98 ? 48.804 -4.625 -3.011 1.00 32.69 98 ILE A N 1
ATOM 736 C CA . ILE A 1 98 ? 48.897 -6.068 -3.212 1.00 32.69 98 ILE A CA 1
ATOM 737 C C . ILE A 1 98 ? 50.267 -6.477 -2.673 1.00 32.69 98 ILE A C 1
ATOM 739 O O . ILE A 1 98 ? 51.275 -5.982 -3.175 1.00 32.69 98 ILE A O 1
ATOM 743 N N . SER A 1 99 ? 50.324 -7.389 -1.702 1.00 30.89 99 SER A N 1
ATOM 744 C CA . SER A 1 99 ? 51.443 -8.331 -1.570 1.00 30.89 99 SER A CA 1
ATOM 745 C C . SER A 1 99 ? 51.092 -9.516 -0.679 1.00 30.89 99 SER A C 1
ATOM 747 O O . SER A 1 99 ? 50.654 -9.391 0.460 1.00 30.89 99 SER A O 1
ATOM 749 N N . SER A 1 100 ? 51.307 -10.673 -1.284 1.00 37.94 100 SER A N 1
ATOM 750 C CA . SER A 1 100 ? 51.303 -12.029 -0.771 1.00 37.94 100 SER A CA 1
ATOM 751 C C . SER A 1 100 ? 52.315 -12.230 0.359 1.00 37.94 100 SER A C 1
ATOM 753 O O . SER A 1 100 ? 53.452 -11.791 0.223 1.00 37.94 100 SER A O 1
ATOM 755 N N . ALA A 1 101 ? 51.958 -13.000 1.388 1.00 31.09 101 ALA A N 1
ATOM 756 C CA . ALA A 1 101 ? 52.867 -13.953 2.029 1.00 31.09 101 ALA A CA 1
ATOM 757 C C . ALA A 1 101 ? 52.103 -14.884 2.981 1.00 31.09 101 ALA A C 1
ATOM 759 O O . ALA A 1 101 ? 51.256 -14.477 3.770 1.00 31.09 101 ALA A O 1
ATOM 760 N N . SER A 1 102 ? 52.442 -16.159 2.857 1.00 36.56 102 SER A N 1
ATOM 761 C CA . SER A 1 102 ? 52.087 -17.302 3.683 1.00 36.56 102 SER A CA 1
ATOM 762 C C . SER A 1 102 ? 52.395 -17.123 5.173 1.00 36.56 102 SER A C 1
ATOM 764 O O . SER A 1 102 ? 53.404 -16.515 5.525 1.00 36.56 102 SER A O 1
ATOM 766 N N . THR A 1 103 ? 51.597 -17.784 6.023 1.00 33.78 103 THR A N 1
ATOM 767 C CA . THR A 1 103 ? 51.980 -18.795 7.046 1.00 33.78 103 THR A CA 1
ATOM 768 C C . THR A 1 103 ? 51.024 -18.692 8.243 1.00 33.78 103 THR A C 1
ATOM 770 O O . THR A 1 103 ? 51.190 -17.835 9.103 1.00 33.78 103 THR A O 1
ATOM 773 N N . LEU A 1 104 ? 50.020 -19.573 8.317 1.00 38.28 104 LEU A N 1
ATOM 774 C CA . LEU A 1 104 ? 49.218 -19.776 9.531 1.00 38.28 104 LEU A CA 1
ATOM 775 C C . LEU A 1 104 ? 49.680 -21.070 10.221 1.00 38.28 104 LEU A C 1
ATOM 777 O O . LEU A 1 104 ? 49.727 -22.109 9.555 1.00 38.28 104 LEU A O 1
ATOM 781 N N . PRO A 1 105 ? 49.990 -21.063 11.531 1.00 37.62 105 PRO A N 1
ATOM 782 C CA . PRO A 1 105 ? 50.185 -22.288 12.285 1.00 37.62 105 PRO A CA 1
ATOM 783 C C . PRO A 1 105 ? 48.826 -22.922 12.596 1.00 37.62 105 PRO A C 1
ATOM 785 O O . PRO A 1 105 ? 47.928 -22.307 13.168 1.00 37.62 105 PRO A O 1
ATOM 788 N N . ARG A 1 106 ? 48.701 -24.187 12.208 1.00 41.31 106 ARG A N 1
ATOM 789 C CA . ARG A 1 106 ? 47.598 -25.099 12.512 1.00 41.31 106 ARG A CA 1
ATOM 790 C C . ARG A 1 106 ? 47.591 -25.429 14.016 1.00 41.31 106 ARG A C 1
ATOM 792 O O . ARG A 1 106 ? 48.597 -25.955 14.489 1.00 41.31 106 ARG A O 1
ATOM 799 N N . PRO A 1 107 ? 46.496 -25.217 14.768 1.00 39.69 107 PRO A N 1
ATOM 800 C CA . PRO A 1 107 ? 46.371 -25.811 16.090 1.00 39.69 107 PRO A CA 1
ATOM 801 C C . PRO A 1 107 ? 46.028 -27.299 15.940 1.00 39.69 107 PRO A C 1
ATOM 803 O O . PRO A 1 107 ? 45.024 -27.672 15.330 1.00 39.69 107 PRO A O 1
ATOM 806 N N . LEU A 1 108 ? 46.903 -28.158 16.461 1.00 43.50 108 LEU A N 1
ATOM 807 C CA . LEU A 1 108 ? 46.671 -29.593 16.612 1.00 43.50 108 LEU A CA 1
ATOM 808 C C . LEU A 1 108 ? 45.638 -29.804 17.728 1.00 43.50 108 LEU A C 1
ATOM 810 O O . LEU A 1 108 ? 45.948 -29.615 18.900 1.00 43.50 108 LEU A O 1
ATOM 814 N N . VAL A 1 109 ? 44.417 -30.191 17.363 1.00 47.84 109 VAL A N 1
ATOM 815 C CA . VAL A 1 109 ? 43.419 -30.707 18.310 1.00 47.84 109 VAL A CA 1
ATOM 816 C C . VAL A 1 109 ? 43.603 -32.229 18.402 1.00 47.84 109 VAL A C 1
ATOM 818 O O . VAL A 1 109 ? 43.622 -32.882 17.354 1.00 47.84 109 VAL A O 1
ATOM 821 N N . PRO A 1 110 ? 43.755 -32.825 19.600 1.00 40.41 110 PRO A N 1
ATOM 822 C CA . PRO A 1 110 ? 43.804 -34.277 19.751 1.00 40.41 110 PRO A CA 1
ATOM 823 C C . PRO A 1 110 ? 42.449 -34.899 19.384 1.00 40.41 110 PRO A C 1
ATOM 825 O O . PRO A 1 110 ? 41.413 -34.453 19.876 1.00 40.41 110 PRO A O 1
ATOM 828 N N . LEU A 1 111 ? 42.443 -35.945 18.548 1.00 39.34 111 LEU A N 1
ATOM 829 C CA . LEU A 1 111 ? 41.255 -36.779 18.354 1.00 39.34 111 LEU A CA 1
ATOM 830 C C . LEU A 1 111 ? 40.965 -37.538 19.656 1.00 39.34 111 LEU A C 1
ATOM 832 O O . LEU A 1 111 ? 41.667 -38.489 19.996 1.00 39.34 111 LEU A O 1
ATOM 836 N N . VAL A 1 112 ? 39.919 -37.122 20.366 1.00 48.47 112 VAL A N 1
ATOM 837 C CA . VAL A 1 112 ? 39.303 -37.898 21.448 1.00 48.47 112 VAL A CA 1
ATOM 838 C C . VAL A 1 112 ? 38.229 -38.805 20.825 1.00 48.47 112 VAL A C 1
ATOM 840 O O . VAL A 1 112 ? 37.458 -38.321 19.992 1.00 48.47 112 VAL A O 1
ATOM 843 N N . PRO A 1 113 ? 38.155 -40.105 21.169 1.00 39.38 113 PRO A N 1
ATOM 844 C CA . PRO A 1 113 ? 37.144 -41.004 20.620 1.00 39.38 113 PRO A CA 1
ATOM 845 C C . PRO A 1 113 ? 35.731 -40.569 21.025 1.00 39.38 113 PRO A C 1
ATOM 847 O O . PRO A 1 113 ? 35.485 -40.227 22.180 1.00 39.38 113 PRO A O 1
ATOM 850 N N . LEU A 1 114 ? 34.793 -40.628 20.077 1.00 43.75 114 LEU A N 1
ATOM 851 C CA . LEU A 1 114 ? 33.359 -40.466 20.315 1.00 43.75 114 LEU A CA 1
ATOM 852 C C . LEU A 1 114 ? 32.842 -41.615 21.192 1.00 43.75 114 LEU A C 1
ATOM 854 O O . LEU A 1 114 ? 32.421 -42.655 20.690 1.00 43.75 114 LEU A O 1
ATOM 858 N N . THR A 1 115 ? 32.841 -41.419 22.506 1.00 41.22 115 THR A N 1
ATOM 859 C CA . THR A 1 115 ? 32.064 -42.237 23.441 1.00 41.22 115 THR A CA 1
ATOM 860 C C . THR A 1 115 ? 30.869 -41.438 23.937 1.00 41.22 115 THR A C 1
ATOM 862 O O . THR A 1 115 ? 31.017 -40.507 24.720 1.00 41.22 115 THR A O 1
ATOM 865 N N . GLN A 1 116 ? 29.698 -41.826 23.428 1.00 48.09 116 GLN A N 1
ATOM 866 C CA . GLN A 1 116 ? 28.370 -41.675 24.026 1.00 48.09 116 GLN A CA 1
ATOM 867 C C . GLN A 1 116 ? 28.094 -40.346 24.743 1.00 48.09 116 GLN A C 1
ATOM 869 O O . GLN A 1 116 ? 28.087 -40.261 25.968 1.00 48.09 116 GLN A O 1
ATOM 874 N N . VAL A 1 117 ? 27.720 -39.331 23.963 1.00 41.53 117 VAL A N 1
ATOM 875 C CA . VAL A 1 117 ? 26.800 -38.317 24.479 1.00 41.53 117 VAL A CA 1
ATOM 876 C C . VAL A 1 117 ? 25.413 -38.944 24.406 1.00 41.53 117 VAL A C 1
ATOM 878 O O . VAL A 1 117 ? 24.817 -39.021 23.332 1.00 41.53 117 VAL A O 1
ATOM 881 N N . SER A 1 118 ? 24.909 -39.422 25.544 1.00 49.09 118 SER A N 1
ATOM 882 C CA . SER A 1 118 ? 23.470 -39.591 25.764 1.00 49.09 118 SER A CA 1
ATOM 883 C C . SER A 1 118 ? 22.828 -38.205 25.718 1.00 49.09 118 SER A C 1
ATOM 885 O O . SER A 1 118 ? 22.530 -37.595 26.741 1.00 49.09 118 SER A O 1
ATOM 887 N N . GLY A 1 119 ? 22.701 -37.665 24.509 1.00 44.22 119 GLY A N 1
ATOM 888 C CA . GLY A 1 119 ? 21.904 -36.491 24.232 1.00 44.22 119 GLY A CA 1
ATOM 889 C C . GLY A 1 119 ? 20.458 -36.935 24.274 1.00 44.22 119 GLY A C 1
ATOM 890 O O . GLY A 1 119 ? 20.012 -37.676 23.401 1.00 44.22 119 GLY A O 1
ATOM 891 N N . LEU A 1 120 ? 19.742 -36.503 25.307 1.00 44.66 120 LEU A N 1
ATOM 892 C CA . LEU A 1 120 ? 18.294 -36.424 25.271 1.00 44.66 120 LEU A CA 1
ATOM 893 C C . LEU A 1 120 ? 17.951 -35.639 23.996 1.00 44.66 120 LEU A C 1
ATOM 895 O O . LEU A 1 120 ? 18.136 -34.426 23.948 1.00 44.66 120 LEU A O 1
ATOM 899 N N . ALA A 1 121 ? 17.559 -36.337 22.930 1.00 47.03 121 ALA A N 1
ATOM 900 C CA . ALA A 1 121 ? 16.970 -35.699 21.771 1.00 47.03 121 ALA A CA 1
ATOM 901 C C . ALA A 1 121 ? 15.652 -35.122 22.274 1.00 47.03 121 ALA A C 1
ATOM 903 O O . ALA A 1 121 ? 14.661 -35.840 22.403 1.00 47.03 121 ALA A O 1
ATOM 904 N N . THR A 1 122 ? 15.669 -33.852 22.677 1.00 56.03 122 THR A N 1
ATOM 905 C CA . THR A 1 122 ? 14.447 -33.118 22.962 1.00 56.03 122 THR A CA 1
ATOM 906 C C . THR A 1 122 ? 13.652 -33.178 21.672 1.00 56.03 122 THR A C 1
ATOM 908 O O . THR A 1 122 ? 14.054 -32.596 20.665 1.00 56.03 122 THR A O 1
ATOM 911 N N . VAL A 1 123 ? 12.591 -33.981 21.671 1.00 59.56 123 VAL A N 1
ATOM 912 C CA . VAL A 1 123 ? 11.637 -34.040 20.572 1.00 59.56 123 VAL A CA 1
ATOM 913 C C . VAL A 1 123 ? 11.011 -32.655 20.532 1.00 59.56 123 VAL A C 1
ATOM 915 O O . VAL A 1 123 ? 10.132 -32.346 21.333 1.00 59.56 123 VAL A O 1
ATOM 918 N N . ILE A 1 124 ? 11.554 -31.783 19.682 1.00 59.28 124 ILE A N 1
ATOM 919 C CA . ILE A 1 124 ? 10.931 -30.505 19.364 1.00 59.28 124 ILE A CA 1
ATOM 920 C C . ILE A 1 124 ? 9.595 -30.894 18.744 1.00 59.28 124 ILE A C 1
ATOM 922 O O . ILE A 1 124 ? 9.574 -31.574 17.717 1.00 59.28 124 ILE A O 1
ATOM 926 N N . SER A 1 125 ? 8.492 -30.563 19.414 1.00 70.12 125 SER A N 1
ATOM 927 C CA . SER A 1 125 ? 7.170 -30.832 18.858 1.00 70.12 125 SER A CA 1
ATOM 928 C C . SER A 1 125 ? 7.013 -30.063 17.546 1.00 70.12 125 SER A C 1
ATOM 930 O O . SER A 1 125 ? 7.588 -28.984 17.384 1.00 70.12 125 SER A O 1
ATOM 932 N N . ASP A 1 126 ? 6.210 -30.580 16.615 1.00 62.38 126 ASP A N 1
ATOM 933 C CA . ASP A 1 126 ? 5.918 -29.888 15.349 1.00 62.38 126 ASP A CA 1
ATOM 934 C C . ASP A 1 126 ? 5.422 -28.449 15.583 1.00 62.38 126 ASP A C 1
ATOM 936 O O . ASP A 1 126 ? 5.688 -27.547 14.796 1.00 62.38 126 ASP A O 1
ATOM 940 N N . GLU A 1 127 ? 4.778 -28.215 16.724 1.00 59.44 127 GLU A N 1
ATOM 941 C CA . GLU A 1 127 ? 4.298 -26.915 17.184 1.00 59.44 127 GLU A CA 1
ATOM 942 C C . GLU A 1 127 ? 5.439 -25.961 17.584 1.00 59.44 127 GLU A C 1
ATOM 944 O O . GLU A 1 127 ? 5.424 -24.785 17.224 1.00 59.44 127 GLU A O 1
ATOM 949 N N . GLN A 1 128 ? 6.483 -26.466 18.250 1.00 58.19 128 GLN A N 1
ATOM 950 C CA . GLN A 1 128 ? 7.695 -25.697 18.554 1.00 58.19 128 GLN A CA 1
ATOM 951 C C . GLN A 1 128 ? 8.530 -25.426 17.297 1.00 58.19 128 GLN A C 1
ATOM 953 O O . GLN A 1 128 ? 9.126 -24.356 17.171 1.00 58.19 128 GLN A O 1
ATOM 958 N N . LEU A 1 129 ? 8.547 -26.360 16.342 1.00 63.84 129 LEU A N 1
ATOM 959 C CA . LEU A 1 129 ? 9.201 -26.162 15.050 1.00 63.84 129 LEU A CA 1
ATOM 960 C C . LEU A 1 129 ? 8.442 -25.131 14.198 1.00 63.84 129 LEU A C 1
ATOM 962 O O . LEU A 1 129 ? 9.063 -24.250 13.607 1.00 63.84 129 LEU A O 1
ATOM 966 N N . ALA A 1 130 ? 7.109 -25.173 14.192 1.00 58.56 130 ALA A N 1
ATOM 967 C CA . ALA A 1 130 ? 6.274 -24.180 13.520 1.00 58.56 130 ALA A CA 1
ATOM 968 C C . ALA A 1 130 ? 6.466 -22.771 14.109 1.00 58.56 130 ALA A C 1
ATOM 970 O O . ALA A 1 130 ? 6.604 -21.819 13.343 1.00 58.56 130 ALA A O 1
ATOM 971 N N . GLN A 1 131 ? 6.565 -22.645 15.438 1.00 57.72 131 GLN A N 1
ATOM 972 C CA . GLN A 1 131 ? 6.877 -21.380 16.123 1.00 57.72 131 GLN A CA 1
ATOM 973 C C . GLN A 1 131 ? 8.312 -20.888 15.878 1.00 57.72 131 GLN A C 1
ATOM 975 O O . GLN A 1 131 ? 8.562 -19.684 15.884 1.00 57.72 131 GLN A O 1
ATOM 980 N N . ALA A 1 132 ? 9.267 -21.795 15.658 1.00 61.38 132 ALA A N 1
ATOM 981 C CA . ALA A 1 132 ? 10.648 -21.435 15.335 1.00 61.38 132 ALA A CA 1
ATOM 982 C C . ALA A 1 132 ? 10.821 -20.982 13.872 1.00 61.38 132 ALA A C 1
ATOM 984 O O . ALA A 1 132 ? 11.744 -20.226 13.567 1.00 61.38 132 ALA A O 1
ATOM 985 N N . ILE A 1 133 ? 9.952 -21.442 12.966 1.00 65.81 133 ILE A N 1
ATOM 986 C CA . ILE A 1 133 ? 10.002 -21.111 11.533 1.00 65.81 133 ILE A CA 1
ATOM 987 C C . ILE A 1 133 ? 9.126 -19.889 11.212 1.00 65.81 133 ILE A C 1
ATOM 989 O O . ILE A 1 133 ? 9.489 -19.095 10.338 1.00 65.81 133 ILE A O 1
ATOM 993 N N . TRP A 1 134 ? 8.005 -19.704 11.918 1.00 66.19 134 TRP A N 1
ATOM 994 C CA . TRP A 1 134 ? 7.027 -18.654 11.636 1.00 66.19 134 TRP A CA 1
ATOM 995 C C . TRP A 1 134 ? 6.639 -17.864 12.894 1.00 66.19 134 TRP A C 1
ATOM 997 O O . TRP A 1 134 ? 6.413 -18.468 13.943 1.00 66.19 134 TRP A O 1
ATOM 1007 N N . PRO A 1 135 ? 6.505 -16.524 12.809 1.00 72.62 135 PRO A N 1
ATOM 1008 C CA . PRO A 1 135 ? 6.043 -15.731 13.940 1.00 72.62 135 PRO A CA 1
ATOM 1009 C C . PRO A 1 135 ? 4.627 -16.160 14.329 1.00 72.62 135 PRO A C 1
ATOM 1011 O O . PRO A 1 135 ? 3.714 -16.127 13.503 1.00 72.62 135 PRO A O 1
ATOM 1014 N N . SER A 1 136 ? 4.435 -16.530 15.592 1.00 80.88 136 SER A N 1
ATOM 1015 C CA . SER A 1 136 ? 3.102 -16.748 16.164 1.00 80.88 136 SER A CA 1
ATOM 1016 C C . SER A 1 136 ? 2.374 -15.425 16.434 1.00 80.88 136 SER A C 1
ATOM 1018 O O . SER A 1 136 ? 1.141 -15.385 16.437 1.00 80.88 136 SER A O 1
ATOM 1020 N N . VAL A 1 137 ? 3.142 -14.345 16.623 1.00 89.62 137 VAL A N 1
ATOM 1021 C CA . VAL A 1 137 ? 2.674 -12.986 16.907 1.00 89.62 137 VAL A CA 1
ATOM 1022 C C . VAL A 1 137 ? 3.495 -11.977 16.101 1.00 89.62 137 VAL A C 1
ATOM 1024 O O . VAL A 1 137 ? 4.716 -12.087 15.996 1.00 89.62 137 VAL A O 1
ATOM 1027 N N . PHE A 1 138 ? 2.809 -10.991 15.535 1.00 92.88 138 PHE A N 1
ATOM 1028 C CA . PHE A 1 138 ? 3.367 -9.825 14.864 1.00 92.88 138 PHE A CA 1
ATOM 1029 C C . PHE A 1 138 ? 3.312 -8.619 15.794 1.00 92.88 138 PHE A C 1
ATOM 1031 O O . PHE A 1 138 ? 2.309 -8.410 16.478 1.00 92.88 138 PHE A O 1
ATOM 1038 N N . GLU A 1 139 ? 4.364 -7.804 15.785 1.00 93.25 139 GLU A N 1
ATOM 1039 C CA . GLU A 1 139 ? 4.500 -6.673 16.701 1.00 93.25 139 GLU A CA 1
ATOM 1040 C C . GLU A 1 139 ? 4.740 -5.367 15.950 1.00 93.25 139 GLU A C 1
ATOM 1042 O O . GLU A 1 139 ? 5.592 -5.287 15.061 1.00 93.25 139 GLU A O 1
ATOM 1047 N N . LEU A 1 140 ? 4.008 -4.326 16.343 1.00 93.50 140 LEU A N 1
ATOM 1048 C CA . LEU A 1 140 ? 4.245 -2.962 15.890 1.00 93.50 140 LEU A CA 1
ATOM 1049 C C . LEU A 1 140 ? 4.110 -1.995 17.062 1.00 93.50 140 LEU A C 1
ATOM 1051 O O . LEU A 1 140 ? 3.008 -1.644 17.491 1.00 93.50 140 LEU A O 1
ATOM 1055 N N . GLY A 1 141 ? 5.250 -1.564 17.599 1.00 89.06 141 GLY A N 1
ATOM 1056 C CA . GLY A 1 141 ? 5.276 -0.775 18.825 1.00 89.06 141 GLY A CA 1
ATOM 1057 C C . GLY A 1 141 ? 4.692 -1.580 19.988 1.00 89.06 141 GLY A C 1
ATOM 1058 O O . GLY A 1 141 ? 5.270 -2.583 20.381 1.00 89.06 141 GLY A O 1
ATOM 1059 N N . GLY A 1 142 ? 3.554 -1.138 20.532 1.00 86.81 142 GLY A N 1
ATOM 1060 C CA . GLY A 1 142 ? 2.822 -1.847 21.595 1.00 86.81 142 GLY A CA 1
ATOM 1061 C C . GLY A 1 142 ? 1.634 -2.683 21.108 1.00 86.81 142 GLY A C 1
ATOM 1062 O O . GLY A 1 142 ? 0.824 -3.116 21.924 1.00 86.81 142 GLY A O 1
ATOM 1063 N N . VAL A 1 143 ? 1.467 -2.844 19.794 1.00 91.88 143 VAL A N 1
ATOM 1064 C CA . VAL A 1 143 ? 0.374 -3.625 19.204 1.00 91.88 143 VAL A CA 1
ATOM 1065 C C . VAL A 1 143 ? 0.876 -5.027 18.893 1.00 91.88 143 VAL A C 1
ATOM 1067 O O . VAL A 1 143 ? 1.858 -5.176 18.169 1.00 91.88 143 VAL A O 1
ATOM 1070 N N . HIS A 1 144 ? 0.174 -6.037 19.405 1.00 92.00 144 HIS A N 1
ATOM 1071 C CA . HIS A 1 144 ? 0.465 -7.449 19.171 1.00 92.00 144 HIS A CA 1
ATOM 1072 C C . HIS A 1 144 ? -0.706 -8.086 18.423 1.00 92.00 144 HIS A C 1
ATOM 1074 O O . HIS A 1 144 ? -1.848 -7.967 18.865 1.00 92.00 144 HIS A O 1
ATOM 1080 N N . VAL A 1 145 ? -0.426 -8.747 17.301 1.00 91.81 145 VAL A N 1
ATOM 1081 C CA . VAL A 1 145 ? -1.434 -9.412 16.463 1.00 91.81 145 VAL A CA 1
ATOM 1082 C C . VAL A 1 145 ? -1.022 -10.861 16.236 1.00 91.81 145 VAL A C 1
ATOM 1084 O O . VAL A 1 145 ? 0.060 -11.115 15.717 1.00 91.81 145 VAL A O 1
ATOM 1087 N N . SER A 1 146 ? -1.858 -11.825 16.614 1.00 92.38 146 SER A N 1
ATOM 1088 C CA . SER A 1 146 ? -1.599 -13.245 16.365 1.00 92.38 146 SER A CA 1
ATOM 1089 C C . SER A 1 146 ? -1.696 -13.585 14.876 1.00 92.38 146 SER A C 1
ATOM 1091 O O . SER A 1 146 ? -2.322 -12.875 14.085 1.00 92.38 146 SER A O 1
ATOM 1093 N N . ILE A 1 147 ? -1.110 -14.712 14.474 1.00 91.69 147 ILE A N 1
ATOM 1094 C CA . ILE A 1 147 ? -1.227 -15.195 13.092 1.00 91.69 147 ILE A CA 1
ATOM 1095 C C . ILE A 1 147 ? -2.680 -15.458 12.663 1.00 91.69 147 ILE A C 1
ATOM 1097 O O . ILE A 1 147 ? -3.048 -15.172 11.524 1.00 91.69 147 ILE A O 1
ATOM 1101 N N . GLU A 1 148 ? -3.522 -15.944 13.573 1.00 89.75 148 GLU A N 1
ATOM 1102 C CA . GLU A 1 148 ? -4.947 -16.188 13.321 1.00 89.75 148 GLU A CA 1
ATOM 1103 C C . GLU A 1 148 ? -5.702 -14.872 13.081 1.00 89.75 148 GLU A C 1
ATOM 1105 O O . GLU A 1 148 ? -6.451 -14.746 12.108 1.00 89.75 148 GLU A O 1
ATOM 1110 N N . GLN A 1 149 ? -5.428 -13.855 13.908 1.00 90.31 149 GLN A N 1
ATOM 1111 C CA . GLN A 1 149 ? -5.962 -12.503 13.730 1.00 90.31 149 GLN A CA 1
ATOM 1112 C C . GLN A 1 149 ? -5.529 -11.907 12.389 1.00 90.31 149 GLN A C 1
ATOM 1114 O O . GLN A 1 149 ? -6.358 -11.383 11.647 1.00 90.31 149 GLN A O 1
ATOM 1119 N N . ALA A 1 150 ? -4.240 -12.007 12.056 1.00 93.12 150 ALA A N 1
ATOM 1120 C CA . ALA A 1 150 ? -3.707 -11.475 10.809 1.00 93.12 150 ALA A CA 1
ATOM 1121 C C . AL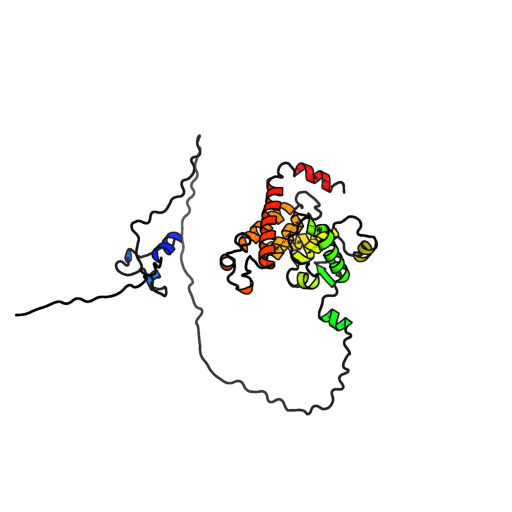A A 1 150 ? -4.307 -12.176 9.581 1.00 93.12 150 ALA A C 1
ATOM 1123 O O . ALA A 1 150 ? -4.641 -11.507 8.610 1.00 93.12 150 ALA A O 1
ATOM 1124 N N . THR A 1 151 ? -4.484 -13.499 9.632 1.00 93.06 151 THR A N 1
ATOM 1125 C CA . THR A 1 151 ? -5.109 -14.274 8.545 1.00 93.06 151 THR A CA 1
ATOM 1126 C C . THR A 1 151 ? -6.549 -13.831 8.325 1.00 93.06 151 THR A C 1
ATOM 1128 O O . THR A 1 151 ? -6.905 -13.444 7.218 1.00 93.06 151 THR A O 1
ATOM 1131 N N . THR A 1 152 ? -7.328 -13.749 9.404 1.00 91.25 152 THR A N 1
ATOM 1132 C CA . THR A 1 152 ? -8.727 -13.306 9.352 1.00 91.25 152 THR A CA 1
ATOM 1133 C C . THR A 1 152 ? -8.863 -11.894 8.767 1.00 91.25 152 THR A C 1
ATOM 1135 O O . THR A 1 152 ? -9.739 -11.636 7.948 1.00 91.25 152 THR A O 1
ATOM 1138 N N . LEU A 1 153 ? -7.975 -10.971 9.153 1.00 91.25 153 LEU A N 1
ATOM 1139 C CA . LEU A 1 153 ? -7.960 -9.601 8.629 1.00 91.25 153 LEU A CA 1
ATOM 1140 C C . LEU A 1 153 ? -7.536 -9.523 7.156 1.00 91.25 153 LEU A C 1
ATOM 1142 O O . LEU A 1 153 ? -8.009 -8.650 6.431 1.00 91.25 153 LEU A O 1
ATOM 1146 N N . PHE A 1 154 ? -6.636 -10.399 6.710 1.00 94.56 154 PHE A N 1
ATOM 1147 C CA . PHE A 1 154 ? -6.257 -10.482 5.300 1.00 94.56 154 PHE A CA 1
ATOM 1148 C C . PHE A 1 154 ? -7.417 -11.001 4.448 1.00 94.56 154 PHE A C 1
ATOM 1150 O O . PHE A 1 154 ? -7.697 -10.410 3.406 1.00 94.56 154 PHE A O 1
ATOM 1157 N N . ASP A 1 155 ? -8.115 -12.041 4.902 1.00 92.50 155 ASP A N 1
ATOM 1158 C CA . ASP A 1 155 ? -9.291 -12.573 4.207 1.00 92.50 155 ASP A CA 1
ATOM 1159 C C . ASP A 1 155 ? -10.379 -11.495 4.087 1.00 92.50 155 ASP A C 1
ATOM 1161 O O . ASP A 1 155 ? -10.832 -11.191 2.984 1.00 92.50 155 ASP A O 1
ATOM 1165 N N . GLU A 1 156 ? -10.682 -10.808 5.193 1.00 90.25 156 GLU A N 1
ATOM 1166 C CA . GLU A 1 156 ? -11.603 -9.665 5.225 1.00 90.25 156 GLU A CA 1
ATOM 1167 C C . GLU A 1 156 ? -11.178 -8.548 4.254 1.00 90.25 156 GLU A C 1
ATOM 1169 O O . GLU A 1 156 ? -12.003 -7.968 3.542 1.00 90.25 156 GLU A O 1
ATOM 1174 N N . PHE A 1 157 ? -9.875 -8.249 4.178 1.00 92.75 157 PHE A N 1
ATOM 1175 C CA . PHE A 1 157 ? -9.339 -7.280 3.225 1.00 92.75 157 PHE A CA 1
ATOM 1176 C C . PHE A 1 157 ? -9.623 -7.667 1.776 1.00 92.75 157 PHE A C 1
ATOM 1178 O O . PHE A 1 157 ? -10.133 -6.841 1.012 1.00 92.75 157 PHE A O 1
ATOM 1185 N N . PHE A 1 158 ? -9.280 -8.893 1.389 1.00 94.19 158 PHE A N 1
ATOM 1186 C CA . PHE A 1 158 ? -9.424 -9.338 0.006 1.00 94.19 158 PHE A CA 1
ATOM 1187 C C . PHE A 1 158 ? -10.884 -9.561 -0.397 1.00 94.19 158 PHE A C 1
ATOM 1189 O O . PHE A 1 158 ? -11.214 -9.358 -1.565 1.00 94.19 158 PHE A O 1
ATOM 1196 N N . GLU A 1 159 ? -11.758 -9.908 0.544 1.00 92.19 159 GLU A N 1
ATOM 1197 C CA . GLU A 1 159 ? -13.184 -10.108 0.284 1.00 92.19 159 GLU A CA 1
ATOM 1198 C C . GLU A 1 159 ? -13.953 -8.781 0.184 1.00 92.19 159 GLU A C 1
ATOM 1200 O O . GLU A 1 159 ? -14.697 -8.569 -0.775 1.00 92.19 159 GLU A O 1
ATOM 1205 N N . HIS A 1 160 ? -13.742 -7.854 1.125 1.00 89.19 160 HIS A N 1
ATOM 1206 C CA . HIS A 1 160 ? -14.616 -6.684 1.280 1.00 89.19 160 HIS A CA 1
ATOM 1207 C C . HIS A 1 160 ? -13.989 -5.354 0.843 1.00 89.19 160 HIS A C 1
ATOM 1209 O O . HIS A 1 160 ? -14.705 -4.442 0.422 1.00 89.19 160 HIS A O 1
ATOM 1215 N N . PHE A 1 161 ? -12.664 -5.209 0.912 1.00 90.69 161 PHE A N 1
ATOM 1216 C CA . PHE A 1 161 ? -11.995 -3.929 0.642 1.00 90.69 161 PHE A CA 1
ATOM 1217 C C . PHE A 1 161 ? -11.294 -3.893 -0.713 1.00 90.69 161 PHE A C 1
ATOM 1219 O O . PHE A 1 161 ? -11.447 -2.928 -1.468 1.00 90.69 161 PHE A O 1
ATOM 1226 N N . HIS A 1 162 ? -10.574 -4.957 -1.059 1.00 93.50 162 HIS A N 1
ATOM 1227 C CA . HIS A 1 162 ? -9.847 -5.075 -2.321 1.00 93.50 162 HIS A CA 1
ATOM 1228 C C . HIS A 1 162 ? -10.707 -4.840 -3.574 1.00 93.50 162 HIS A C 1
ATOM 1230 O O . HIS A 1 162 ? -10.212 -4.135 -4.452 1.00 93.50 162 HIS A O 1
ATOM 1236 N N . PRO A 1 163 ? -11.987 -5.267 -3.670 1.00 92.81 163 PRO A N 1
ATOM 1237 C CA . PRO A 1 163 ? -12.808 -4.985 -4.853 1.00 92.81 163 PRO A CA 1
ATOM 1238 C C . PRO A 1 163 ? -13.000 -3.491 -5.162 1.00 92.81 163 PRO A C 1
ATOM 1240 O O . PRO A 1 163 ? -13.223 -3.129 -6.316 1.00 92.81 163 PRO A O 1
ATOM 1243 N N . SER A 1 164 ? -12.888 -2.612 -4.157 1.00 89.38 164 SER A N 1
ATOM 1244 C CA . SER A 1 164 ? -12.981 -1.154 -4.344 1.00 89.38 164 SER A CA 1
ATOM 1245 C C . SER A 1 164 ? -11.653 -0.515 -4.772 1.00 89.38 164 SER A C 1
ATOM 1247 O O . SER A 1 164 ? -11.649 0.577 -5.334 1.00 89.38 164 SER A O 1
ATOM 1249 N N . CYS A 1 165 ? -10.526 -1.185 -4.516 1.00 89.56 165 CYS A N 1
ATOM 1250 C CA . CYS A 1 165 ? -9.183 -0.743 -4.898 1.00 89.56 165 CYS A CA 1
ATOM 1251 C C . CYS A 1 165 ? -8.309 -1.948 -5.317 1.00 89.56 165 CYS A C 1
ATOM 1253 O O . CYS A 1 165 ? -7.371 -2.319 -4.599 1.00 89.56 165 CYS A O 1
ATOM 1255 N N . PRO A 1 166 ? -8.619 -2.614 -6.452 1.00 91.94 166 PRO A N 1
ATOM 1256 C CA . PRO A 1 166 ? -7.938 -3.835 -6.888 1.00 91.94 166 PRO A CA 1
ATOM 1257 C C . PRO A 1 166 ? -6.513 -3.565 -7.385 1.00 91.94 166 PRO A C 1
ATOM 1259 O O . PRO A 1 166 ? -6.253 -3.438 -8.581 1.00 91.94 166 PRO A O 1
ATOM 1262 N N . MET A 1 167 ? -5.573 -3.467 -6.448 1.00 91.19 167 MET A N 1
ATOM 1263 C CA . MET A 1 167 ? -4.153 -3.215 -6.728 1.00 91.19 167 MET A CA 1
ATOM 1264 C C . MET A 1 167 ? -3.286 -4.478 -6.728 1.00 91.19 167 MET A C 1
ATOM 1266 O O . MET A 1 167 ? -2.156 -4.449 -7.215 1.00 91.19 167 MET A O 1
ATOM 1270 N N . PHE A 1 168 ? -3.819 -5.570 -6.183 1.00 94.38 168 PHE A N 1
ATOM 1271 C CA . PHE A 1 168 ? -3.194 -6.891 -6.176 1.00 94.38 168 PHE A CA 1
ATOM 1272 C C . PHE A 1 168 ? -3.939 -7.805 -7.142 1.00 94.38 168 PHE A C 1
ATOM 1274 O O . PHE A 1 168 ? -5.166 -7.866 -7.109 1.00 94.38 168 PHE A O 1
ATOM 1281 N N . LEU A 1 169 ? -3.210 -8.520 -7.984 1.00 92.69 169 LEU A N 1
ATOM 1282 C CA . LEU A 1 169 ? -3.763 -9.527 -8.885 1.00 92.69 169 LEU A CA 1
ATOM 1283 C C . LEU A 1 169 ? -3.791 -10.910 -8.235 1.00 92.69 169 LEU A C 1
ATOM 1285 O O . LEU A 1 169 ? -4.547 -11.776 -8.662 1.00 92.69 169 LEU A O 1
ATOM 1289 N N . THR A 1 170 ? -2.967 -11.119 -7.208 1.00 90.44 170 THR A N 1
ATOM 1290 C CA . THR A 1 170 ? -2.942 -12.348 -6.409 1.00 90.44 170 THR A CA 1
ATOM 1291 C C . THR A 1 170 ? -3.181 -12.016 -4.941 1.00 90.44 170 THR A C 1
ATOM 1293 O O . THR A 1 170 ? -2.595 -11.063 -4.420 1.00 90.44 170 THR A O 1
ATOM 1296 N N . SER A 1 171 ? -4.014 -12.820 -4.271 1.00 92.06 171 SER A N 1
ATOM 1297 C CA .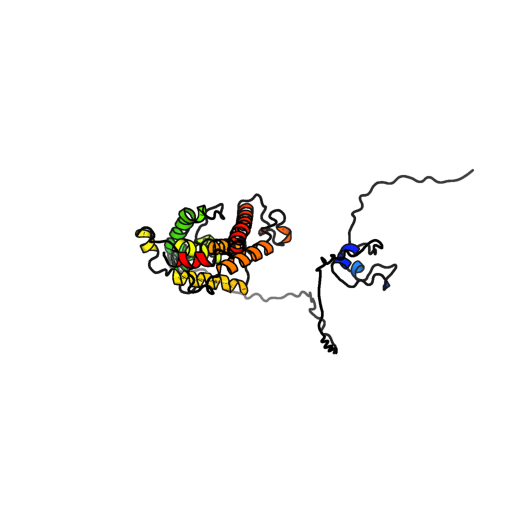 SER A 1 171 ? -4.196 -12.722 -2.820 1.00 92.06 171 SER A CA 1
ATOM 1298 C C . SER A 1 171 ? -2.858 -12.928 -2.106 1.00 92.06 171 SER A C 1
ATOM 1300 O O . SER A 1 171 ? -2.043 -13.770 -2.496 1.00 92.06 171 SER A O 1
ATOM 1302 N N . ARG A 1 172 ? -2.598 -12.111 -1.088 1.00 92.88 172 ARG A N 1
ATOM 1303 C CA . ARG A 1 172 ? -1.344 -12.123 -0.328 1.00 92.88 172 ARG A CA 1
ATOM 1304 C C . ARG A 1 172 ? -1.554 -12.872 0.983 1.00 92.88 172 ARG A C 1
ATOM 1306 O O . ARG A 1 172 ? -2.627 -12.802 1.563 1.00 92.88 172 ARG A O 1
ATOM 1313 N N . ALA A 1 173 ? -0.521 -13.562 1.461 1.00 93.50 173 ALA A N 1
ATOM 1314 C CA . ALA A 1 173 ? -0.559 -14.239 2.754 1.00 93.50 173 ALA A CA 1
ATOM 1315 C C . ALA A 1 173 ? 0.136 -13.389 3.840 1.00 93.50 173 ALA A C 1
ATOM 1317 O O . ALA A 1 173 ? 1.174 -12.785 3.552 1.00 93.50 173 ALA A O 1
ATOM 1318 N N . PRO A 1 174 ? -0.354 -13.387 5.095 1.00 94.31 174 PRO A N 1
ATOM 1319 C CA . PRO A 1 174 ? 0.144 -12.503 6.153 1.00 94.31 174 PRO A CA 1
ATOM 1320 C C . PRO A 1 174 ? 1.655 -12.622 6.407 1.00 94.31 174 PRO A C 1
ATOM 1322 O O . PRO A 1 174 ? 2.377 -11.627 6.422 1.00 94.31 174 PRO A O 1
ATOM 1325 N N . VAL A 1 175 ? 2.153 -13.852 6.563 1.00 93.62 175 VAL A N 1
ATOM 1326 C CA . VAL A 1 175 ? 3.546 -14.129 6.952 1.00 93.62 175 VAL A CA 1
ATOM 1327 C C . VAL A 1 175 ? 4.578 -13.666 5.916 1.00 93.62 175 VAL A C 1
ATOM 1329 O O . VAL A 1 175 ? 5.490 -12.921 6.291 1.00 93.62 175 VAL A O 1
ATOM 1332 N N . PRO A 1 176 ? 4.489 -14.061 4.627 1.00 93.81 176 PRO A N 1
ATOM 1333 C CA . PRO A 1 176 ? 5.438 -13.576 3.632 1.00 93.81 176 PRO A CA 1
ATOM 1334 C C . PRO A 1 176 ? 5.339 -12.059 3.458 1.00 93.81 176 PRO A C 1
ATOM 1336 O O . PRO A 1 176 ? 6.378 -11.413 3.369 1.00 93.81 176 PRO A O 1
ATOM 1339 N N . THR A 1 177 ? 4.133 -11.478 3.499 1.00 95.31 177 THR A N 1
ATOM 1340 C CA . THR A 1 177 ? 3.958 -10.024 3.378 1.00 95.31 177 THR A CA 1
ATOM 1341 C C . THR A 1 177 ? 4.589 -9.267 4.541 1.00 95.31 177 THR A C 1
ATOM 1343 O O . THR A 1 177 ? 5.268 -8.279 4.298 1.00 95.31 177 THR A O 1
ATOM 1346 N N . HIS A 1 178 ? 4.458 -9.730 5.787 1.00 95.75 178 HIS A N 1
ATOM 1347 C CA . HIS A 1 178 ? 5.141 -9.100 6.923 1.00 95.75 178 HIS A CA 1
ATOM 1348 C C . HIS A 1 178 ? 6.669 -9.141 6.772 1.00 95.75 178 HIS A C 1
ATOM 1350 O O . HIS A 1 178 ? 7.359 -8.170 7.080 1.00 95.75 178 HIS A O 1
ATOM 1356 N N . ARG A 1 179 ? 7.207 -10.264 6.279 1.00 92.56 179 ARG A N 1
ATOM 1357 C CA . ARG A 1 179 ? 8.653 -10.466 6.122 1.00 92.56 179 ARG A CA 1
ATOM 1358 C C . ARG A 1 179 ? 9.259 -9.591 5.025 1.00 92.56 179 ARG A C 1
ATOM 1360 O O . ARG A 1 179 ? 10.380 -9.119 5.197 1.00 92.56 179 ARG A O 1
ATOM 1367 N N . THR A 1 180 ? 8.569 -9.426 3.898 1.00 92.31 180 THR A N 1
ATOM 1368 C CA . THR A 1 180 ? 9.083 -8.663 2.750 1.00 92.31 180 THR A CA 1
ATOM 1369 C C . THR A 1 180 ? 8.694 -7.193 2.814 1.00 92.31 180 THR A C 1
ATOM 1371 O O . THR A 1 180 ? 9.512 -6.322 2.530 1.00 92.31 180 THR A O 1
ATOM 1374 N N . ASP A 1 181 ? 7.458 -6.913 3.217 1.00 94.75 181 ASP A N 1
ATOM 1375 C CA . ASP A 1 181 ? 6.799 -5.622 3.054 1.00 94.75 181 ASP A CA 1
ATOM 1376 C C . ASP A 1 181 ? 6.011 -5.240 4.321 1.00 94.75 181 ASP A C 1
ATOM 1378 O O . ASP A 1 181 ? 4.778 -5.144 4.295 1.00 94.75 181 ASP A O 1
ATOM 1382 N N . PRO A 1 182 ? 6.698 -4.979 5.449 1.00 95.12 182 PRO A N 1
ATOM 1383 C CA . PRO A 1 182 ? 6.049 -4.771 6.743 1.00 95.12 182 PRO A CA 1
ATOM 1384 C C . PRO A 1 182 ? 5.059 -3.602 6.727 1.00 95.12 182 PRO A C 1
ATOM 1386 O O . PRO A 1 182 ? 3.976 -3.702 7.294 1.00 95.12 182 PRO A O 1
ATOM 1389 N N . LEU A 1 183 ? 5.376 -2.502 6.033 1.00 96.62 183 LEU A N 1
ATOM 1390 C CA . LEU A 1 183 ? 4.450 -1.371 5.929 1.00 96.62 183 LEU A CA 1
ATOM 1391 C C . LEU A 1 183 ? 3.144 -1.761 5.224 1.00 96.62 183 LEU A C 1
ATOM 1393 O O . LEU A 1 183 ? 2.073 -1.342 5.656 1.00 96.62 183 LEU A O 1
ATOM 1397 N N . LEU A 1 184 ? 3.229 -2.552 4.151 1.00 97.38 184 LEU A N 1
ATOM 1398 C CA . LEU A 1 184 ? 2.050 -3.010 3.422 1.00 97.38 184 LEU A CA 1
ATOM 1399 C C . LEU A 1 184 ? 1.215 -3.960 4.278 1.00 97.38 184 LEU A C 1
ATOM 1401 O O . LEU A 1 184 ? -0.000 -3.800 4.342 1.00 97.38 184 LEU A O 1
ATOM 1405 N N . PHE A 1 185 ? 1.869 -4.892 4.973 1.00 97.56 185 PHE A N 1
ATOM 1406 C CA . PHE A 1 185 ? 1.216 -5.777 5.934 1.00 97.56 185 PHE A CA 1
ATOM 1407 C C . PHE A 1 185 ? 0.397 -4.983 6.961 1.00 97.56 185 PHE A C 1
ATOM 1409 O O . PHE A 1 185 ? -0.809 -5.192 7.089 1.00 97.56 185 PHE A O 1
ATOM 1416 N N . TRP A 1 186 ? 1.022 -4.021 7.643 1.00 97.44 186 TRP A N 1
ATOM 1417 C CA . TRP A 1 186 ? 0.345 -3.240 8.677 1.00 97.44 186 TRP A CA 1
ATOM 1418 C C . TRP A 1 186 ? -0.720 -2.297 8.112 1.00 97.44 186 TRP A C 1
ATOM 1420 O O . TRP A 1 186 ? -1.744 -2.086 8.761 1.00 97.44 186 TRP A O 1
ATOM 1430 N N . ALA A 1 187 ? -0.530 -1.772 6.897 1.00 97.06 187 ALA A N 1
ATOM 1431 C CA . ALA A 1 187 ? -1.558 -1.001 6.205 1.00 97.06 187 ALA A CA 1
ATOM 1432 C C . ALA A 1 187 ? -2.799 -1.858 5.917 1.00 97.06 187 ALA A C 1
ATOM 1434 O O . ALA A 1 187 ? -3.900 -1.412 6.217 1.00 97.06 187 ALA A O 1
ATOM 1435 N N . ILE A 1 188 ? -2.636 -3.092 5.421 1.00 96.12 188 ILE A N 1
ATOM 1436 C CA . ILE A 1 188 ? -3.747 -4.036 5.202 1.00 96.12 188 ILE A CA 1
ATOM 1437 C C . ILE A 1 188 ? -4.490 -4.306 6.517 1.00 96.12 188 ILE A C 1
ATOM 1439 O O . ILE A 1 188 ? -5.713 -4.179 6.556 1.00 96.12 188 ILE A O 1
ATOM 1443 N N . LEU A 1 189 ? -3.771 -4.593 7.611 1.00 94.88 189 LEU A N 1
ATOM 1444 C CA . LEU A 1 189 ? -4.398 -4.834 8.918 1.00 94.88 189 LEU A CA 1
ATOM 1445 C C . LEU A 1 189 ? -5.158 -3.608 9.446 1.00 94.88 189 LEU A C 1
ATOM 1447 O O . LEU A 1 189 ? -6.282 -3.736 9.931 1.00 94.88 189 LEU A O 1
ATOM 1451 N N . ALA A 1 190 ? -4.579 -2.410 9.340 1.00 93.62 190 ALA A N 1
ATOM 1452 C CA . ALA A 1 190 ? -5.240 -1.171 9.756 1.00 93.62 190 ALA A CA 1
ATOM 1453 C C . ALA A 1 190 ? -6.490 -0.879 8.910 1.00 93.62 190 ALA A C 1
ATOM 1455 O O . ALA A 1 190 ? -7.511 -0.410 9.402 1.00 93.62 190 ALA A O 1
ATOM 1456 N N . VAL A 1 191 ? -6.427 -1.191 7.623 1.00 92.69 191 VAL A N 1
ATOM 1457 C CA . VAL A 1 191 ? -7.527 -1.028 6.678 1.00 92.69 191 VAL A CA 1
ATOM 1458 C C . VAL A 1 191 ? -8.650 -2.015 7.001 1.00 92.69 191 VAL A C 1
ATOM 1460 O O . VAL A 1 191 ? -9.791 -1.581 7.112 1.00 92.69 191 VAL A O 1
ATOM 1463 N N . ALA A 1 192 ? -8.361 -3.294 7.219 1.00 91.56 192 ALA A N 1
ATOM 1464 C CA . ALA A 1 192 ? -9.376 -4.296 7.552 1.00 91.56 192 ALA A CA 1
ATOM 1465 C C . ALA A 1 192 ? -9.995 -4.102 8.952 1.00 91.56 192 ALA A C 1
ATOM 1467 O O . ALA A 1 192 ? -11.154 -4.436 9.171 1.00 91.56 192 ALA A O 1
ATOM 1468 N N . SER A 1 193 ? -9.263 -3.498 9.892 1.00 88.69 193 SER A N 1
ATOM 1469 C CA . SER A 1 193 ? -9.741 -3.274 11.268 1.00 88.69 193 SER A CA 1
ATOM 1470 C C . SER A 1 193 ? -10.662 -2.059 11.452 1.00 88.69 193 SER A C 1
ATOM 1472 O O . SER A 1 193 ? -11.173 -1.860 12.552 1.00 88.69 193 SER A O 1
ATOM 1474 N N . ARG A 1 194 ? -10.916 -1.255 10.406 1.00 80.75 194 ARG A N 1
ATOM 1475 C CA . ARG A 1 194 ? -11.684 0.005 10.514 1.00 80.75 194 ARG A CA 1
ATOM 1476 C C . ARG A 1 194 ? -13.215 -0.143 10.517 1.00 80.75 194 ARG A C 1
ATOM 1478 O O . ARG A 1 194 ? -13.916 0.862 10.589 1.00 80.75 194 ARG A O 1
ATOM 1485 N N . GLY A 1 195 ? -13.740 -1.354 10.333 1.00 66.50 195 GLY A N 1
ATOM 1486 C CA . GLY A 1 195 ? -15.168 -1.586 10.084 1.00 66.50 195 GLY A CA 1
ATOM 1487 C C . GLY A 1 195 ? -16.072 -1.566 11.336 1.00 66.50 195 GLY A C 1
ATOM 1488 O O . GLY A 1 195 ? -15.592 -1.820 12.443 1.00 66.50 195 GLY A O 1
ATOM 1489 N N . PRO A 1 196 ? -17.394 -1.318 11.170 1.00 58.62 196 PRO A N 1
ATOM 1490 C CA . PRO A 1 196 ? -18.418 -1.542 12.206 1.00 58.62 196 PRO A CA 1
ATOM 1491 C C . PRO A 1 196 ? -18.523 -3.055 12.511 1.00 58.62 196 PRO A C 1
ATOM 1493 O O . PRO A 1 196 ? -17.871 -3.825 11.809 1.00 58.62 196 PRO A O 1
ATOM 1496 N N . PRO A 1 197 ? -19.240 -3.511 13.567 1.00 51.16 197 PRO A N 1
ATOM 1497 C CA . PRO A 1 197 ? -18.865 -4.712 14.301 1.00 51.16 197 PRO A CA 1
ATOM 1498 C C . PRO A 1 197 ? -18.700 -5.892 13.351 1.00 51.16 197 PRO A C 1
ATOM 1500 O O . PRO A 1 197 ? -19.679 -6.406 12.810 1.00 51.16 197 PRO A O 1
ATOM 1503 N N . LEU A 1 198 ? -17.438 -6.292 13.162 1.00 57.31 198 LEU A N 1
ATOM 1504 C CA . LEU A 1 198 ? -17.066 -7.547 12.529 1.00 57.31 198 LEU A CA 1
ATOM 1505 C C . LEU A 1 198 ? -18.021 -8.623 13.080 1.00 57.31 198 LEU A C 1
ATOM 1507 O O . LEU A 1 198 ? -18.377 -8.529 14.267 1.00 57.31 198 LEU A O 1
ATOM 1511 N N . PRO A 1 199 ? -18.464 -9.615 12.280 1.00 59.19 199 PRO A N 1
ATOM 1512 C CA . PRO A 1 199 ? -19.357 -10.671 12.757 1.00 59.19 199 PRO A CA 1
ATOM 1513 C C . PRO A 1 199 ? -18.913 -11.114 14.150 1.00 59.19 199 PRO A C 1
ATOM 1515 O O . PRO A 1 199 ? -17.716 -11.234 14.376 1.00 59.19 199 PRO A O 1
ATOM 1518 N N . SER A 1 200 ? -19.820 -11.289 15.110 1.00 57.16 200 SER A N 1
ATOM 1519 C CA . SER A 1 200 ? -19.487 -11.362 16.549 1.00 57.16 200 SER A CA 1
ATOM 1520 C C . SER A 1 200 ? -18.366 -12.351 16.939 1.00 57.16 200 SER A C 1
ATOM 1522 O O . SER A 1 200 ? -17.768 -12.205 18.004 1.00 57.16 200 SER A O 1
ATOM 1524 N N . GLY A 1 201 ? -18.035 -13.329 16.086 1.00 57.59 201 GLY A N 1
ATOM 1525 C CA . GLY A 1 201 ? -16.828 -14.160 16.192 1.00 57.59 201 GLY A CA 1
ATOM 1526 C C . GLY A 1 201 ? -15.505 -13.440 15.874 1.00 57.59 201 GLY A C 1
ATOM 1527 O O . GLY A 1 201 ? -14.523 -13.627 16.579 1.00 57.59 201 GLY A O 1
ATOM 1528 N N . MET A 1 202 ? -15.470 -12.560 14.882 1.00 55.44 202 MET A N 1
ATOM 1529 C CA . MET A 1 202 ? -14.287 -11.823 14.435 1.00 55.44 202 MET A CA 1
ATOM 1530 C C . MET A 1 202 ? -13.964 -10.613 15.339 1.00 55.44 202 MET A C 1
ATOM 1532 O O . MET A 1 202 ? -12.794 -10.321 15.579 1.00 55.44 202 MET A O 1
ATOM 1536 N N . GLN A 1 203 ? -14.964 -9.997 15.985 1.00 59.75 203 GLN A N 1
ATOM 1537 C CA . GLN A 1 203 ? -14.711 -9.079 17.112 1.00 59.75 203 GLN A CA 1
ATOM 1538 C C . GLN A 1 203 ? -14.052 -9.768 18.315 1.00 59.75 203 GLN A C 1
ATOM 1540 O O . GLN A 1 203 ? -13.232 -9.154 18.994 1.00 59.75 203 GLN A O 1
ATOM 1545 N N . LYS A 1 204 ? -14.394 -11.037 18.585 1.00 59.88 204 LYS A N 1
ATOM 1546 C CA . LYS A 1 204 ? -13.699 -11.831 19.610 1.00 59.88 204 LYS A CA 1
ATOM 1547 C C . LYS A 1 204 ? -12.265 -12.131 19.191 1.00 59.88 204 LYS A C 1
ATOM 1549 O O . LYS A 1 204 ? -11.379 -12.035 20.028 1.00 59.88 204 LYS A O 1
ATOM 1554 N N . ILE A 1 205 ? -12.039 -12.430 17.909 1.00 60.00 205 ILE A N 1
ATOM 1555 C CA . ILE A 1 205 ? -10.693 -12.658 17.371 1.00 60.00 205 ILE A CA 1
ATOM 1556 C C . ILE A 1 205 ? -9.829 -11.410 17.561 1.00 60.00 205 ILE A C 1
ATOM 1558 O O . ILE A 1 205 ? -8.713 -11.548 18.035 1.00 60.00 205 ILE A O 1
ATOM 1562 N N . LEU A 1 206 ? -10.334 -10.198 17.315 1.00 64.94 206 LEU A N 1
ATOM 1563 C CA . LEU A 1 206 ? -9.581 -8.952 17.534 1.00 64.94 206 LEU A CA 1
ATOM 1564 C C . LEU A 1 206 ? -9.549 -8.446 18.989 1.00 64.94 206 LEU A C 1
ATOM 1566 O O . LEU A 1 206 ? -9.046 -7.344 19.231 1.00 64.94 206 LEU A O 1
ATOM 1570 N N . GLN A 1 207 ? -10.056 -9.202 19.972 1.00 65.50 207 GLN A N 1
ATOM 1571 C CA . GLN A 1 207 ? -9.957 -8.791 21.376 1.00 65.50 207 GLN A CA 1
ATOM 1572 C C . GLN A 1 207 ? -8.493 -8.527 21.756 1.00 65.50 207 GLN A C 1
ATOM 1574 O O . GLN A 1 207 ? -7.631 -9.390 21.619 1.00 65.50 207 GLN A O 1
ATOM 1579 N N . GLY A 1 208 ? -8.222 -7.311 22.239 1.00 66.12 208 GLY A N 1
ATOM 1580 C CA . GLY A 1 208 ? -6.888 -6.869 22.658 1.00 66.12 208 GLY A CA 1
ATOM 1581 C C . GLY A 1 208 ? -6.130 -6.016 21.635 1.00 66.12 208 GLY A C 1
ATOM 1582 O O . GLY A 1 208 ? -5.179 -5.340 22.023 1.00 66.12 208 GLY A O 1
ATOM 1583 N N . VAL A 1 209 ? -6.565 -5.955 20.371 1.00 75.69 209 VAL A N 1
ATOM 1584 C CA . VAL A 1 209 ? -5.952 -5.083 19.354 1.00 75.69 209 VAL A CA 1
ATOM 1585 C C . VAL A 1 209 ? -6.716 -3.761 19.291 1.00 75.69 209 VAL A C 1
ATOM 1587 O O . VAL A 1 209 ? -7.822 -3.686 18.760 1.00 75.69 209 VAL A O 1
ATOM 1590 N N . SER A 1 210 ? -6.137 -2.692 19.841 1.00 85.56 210 SER A N 1
ATOM 1591 C CA . SER A 1 210 ? -6.723 -1.351 19.724 1.00 85.56 210 SER A CA 1
ATOM 1592 C C . SER A 1 210 ? -6.509 -0.795 18.315 1.00 85.56 210 SER A C 1
ATOM 1594 O O . SER A 1 210 ? -5.370 -0.559 17.906 1.00 85.56 210 SER A O 1
ATOM 1596 N N . TYR A 1 211 ? -7.605 -0.544 17.592 1.00 87.44 211 TYR A N 1
ATOM 1597 C CA . TYR A 1 211 ? -7.573 0.080 16.266 1.00 87.44 211 TYR A CA 1
ATOM 1598 C C . TYR A 1 211 ? -6.888 1.453 16.290 1.00 87.44 211 TYR A C 1
ATOM 1600 O O . TYR A 1 211 ? -6.060 1.741 15.429 1.00 87.44 211 TYR A O 1
ATOM 1608 N N . GLU A 1 212 ? -7.166 2.282 17.304 1.00 87.94 212 GLU A N 1
ATOM 1609 C CA . GLU A 1 212 ? -6.534 3.601 17.436 1.00 87.94 212 GLU A CA 1
ATOM 1610 C C . GLU A 1 212 ? -5.017 3.468 17.633 1.00 87.94 212 GLU A C 1
ATOM 1612 O O . GLU A 1 212 ? -4.244 4.168 16.979 1.00 87.94 212 GLU A O 1
ATOM 1617 N N . ALA A 1 213 ? -4.578 2.526 18.477 1.00 90.69 213 ALA A N 1
ATOM 1618 C CA . ALA A 1 213 ? -3.154 2.275 18.684 1.00 90.69 213 ALA A CA 1
ATOM 1619 C C . ALA A 1 213 ? -2.478 1.780 17.397 1.00 90.69 213 ALA A C 1
ATOM 1621 O O . ALA A 1 213 ? -1.408 2.271 17.041 1.00 90.69 213 ALA A O 1
ATOM 1622 N N . LEU A 1 214 ? -3.113 0.854 16.673 1.00 93.00 214 LEU A N 1
ATOM 1623 C CA . LEU A 1 214 ? -2.617 0.353 15.392 1.00 93.00 214 LEU A CA 1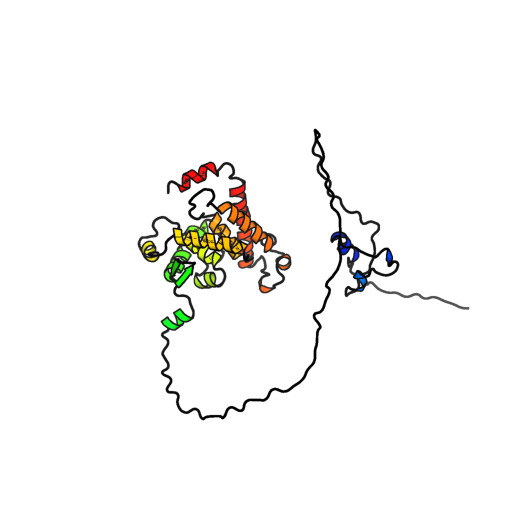
ATOM 1624 C C . LEU A 1 214 ? -2.501 1.477 14.357 1.00 93.00 214 LEU A C 1
ATOM 1626 O O . LEU A 1 214 ? -1.456 1.626 13.724 1.00 93.00 214 LEU A O 1
ATOM 1630 N N . ALA A 1 215 ? -3.538 2.301 14.218 1.00 92.31 215 ALA A N 1
ATOM 1631 C CA . ALA A 1 215 ? -3.537 3.430 13.300 1.00 92.31 215 ALA A CA 1
ATOM 1632 C C . ALA A 1 215 ? -2.394 4.414 13.605 1.00 92.31 215 ALA A C 1
ATOM 1634 O O . ALA A 1 215 ? -1.667 4.811 12.693 1.00 92.31 215 ALA A O 1
ATOM 1635 N N . GLU A 1 216 ? -2.175 4.767 14.874 1.00 92.50 216 GLU A N 1
ATOM 1636 C CA . GLU A 1 216 ? -1.065 5.641 15.275 1.00 92.50 216 GLU A CA 1
ATOM 1637 C C . GLU A 1 216 ? 0.305 5.032 14.950 1.00 92.50 216 GLU A C 1
ATOM 1639 O O . GLU A 1 216 ? 1.187 5.721 14.429 1.00 92.50 216 GLU A O 1
ATOM 1644 N N . GLN A 1 217 ? 0.481 3.729 15.173 1.00 95.19 217 GLN A N 1
ATOM 1645 C CA . GLN A 1 217 ? 1.730 3.047 14.835 1.00 95.19 217 GLN A CA 1
ATOM 1646 C C . GLN A 1 217 ? 1.968 2.966 13.320 1.00 95.19 217 GLN A C 1
ATOM 1648 O O . GLN A 1 217 ? 3.103 3.126 12.859 1.00 95.19 217 GLN A O 1
ATOM 1653 N N . VAL A 1 218 ? 0.917 2.803 12.513 1.00 95.94 218 VAL A N 1
ATOM 1654 C CA . VAL A 1 218 ? 1.025 2.867 11.046 1.00 95.94 218 VAL A CA 1
ATOM 1655 C C . VAL A 1 218 ? 1.388 4.280 10.588 1.00 95.94 218 VAL A C 1
ATOM 1657 O O . VAL A 1 218 ? 2.300 4.439 9.772 1.00 95.94 218 VAL A O 1
ATOM 1660 N N . LYS A 1 219 ? 0.777 5.329 11.158 1.00 94.50 219 LYS A N 1
ATOM 1661 C CA . LYS A 1 219 ? 1.169 6.725 10.881 1.00 94.50 219 LYS A CA 1
ATOM 1662 C C . LYS A 1 219 ? 2.642 6.977 11.221 1.00 94.50 219 LYS A C 1
ATOM 1664 O O . LYS A 1 219 ? 3.335 7.646 10.450 1.00 94.50 219 LYS A O 1
ATOM 1669 N N . ALA A 1 220 ? 3.117 6.459 12.356 1.00 94.12 220 ALA A N 1
ATOM 1670 C CA . ALA A 1 220 ? 4.518 6.544 12.767 1.00 94.12 220 ALA A CA 1
ATOM 1671 C C . ALA A 1 220 ? 5.446 5.788 11.802 1.00 94.12 220 ALA A C 1
ATOM 1673 O O . ALA A 1 220 ? 6.481 6.321 11.401 1.00 94.12 220 ALA A O 1
ATOM 1674 N N . SER A 1 221 ? 5.039 4.601 11.349 1.00 94.69 221 SER A N 1
ATOM 1675 C CA . SER A 1 221 ? 5.782 3.810 10.359 1.00 94.69 221 SER A CA 1
ATOM 1676 C C . SER A 1 221 ? 5.935 4.550 9.031 1.00 94.69 221 SER A C 1
ATOM 1678 O O . SER A 1 221 ? 7.024 4.576 8.459 1.00 94.69 221 SER A O 1
ATOM 1680 N N . VAL A 1 222 ? 4.881 5.231 8.566 1.00 95.50 222 VAL A N 1
ATOM 1681 C CA . VAL A 1 222 ? 4.969 6.077 7.366 1.00 95.50 222 VAL A CA 1
ATOM 1682 C C . VAL A 1 222 ? 5.892 7.278 7.595 1.00 95.50 222 VAL A C 1
ATOM 1684 O O . VAL A 1 222 ? 6.664 7.636 6.708 1.00 95.50 222 VAL A O 1
ATOM 1687 N N . ALA A 1 223 ? 5.869 7.892 8.781 1.00 93.56 223 ALA A N 1
ATOM 1688 C CA . ALA A 1 223 ? 6.770 9.002 9.098 1.00 93.56 223 ALA A CA 1
ATOM 1689 C C . ALA A 1 223 ? 8.252 8.576 9.081 1.00 93.56 223 ALA A C 1
ATOM 1691 O O . ALA A 1 223 ? 9.108 9.336 8.621 1.00 93.56 223 ALA A O 1
ATOM 1692 N N . ALA A 1 224 ? 8.558 7.347 9.508 1.00 93.12 224 ALA A N 1
ATOM 1693 C CA . ALA A 1 224 ? 9.913 6.794 9.491 1.00 93.12 224 ALA A CA 1
ATOM 1694 C C . ALA A 1 224 ? 10.498 6.641 8.071 1.00 93.12 224 ALA A C 1
ATOM 1696 O O . ALA A 1 224 ? 11.722 6.678 7.911 1.00 93.12 224 ALA A O 1
ATOM 1697 N N . LEU A 1 225 ? 9.656 6.572 7.030 1.00 92.50 225 LEU A N 1
ATOM 1698 C CA . LEU A 1 225 ? 10.104 6.557 5.629 1.00 92.50 225 LEU A CA 1
ATOM 1699 C C . LEU A 1 225 ? 10.890 7.821 5.252 1.00 92.50 225 LEU A C 1
ATOM 1701 O O . LEU A 1 225 ? 11.703 7.790 4.334 1.00 92.50 225 LEU A O 1
ATOM 1705 N N . GLY A 1 226 ? 10.680 8.936 5.960 1.00 88.94 226 GLY A N 1
ATOM 1706 C CA . GLY A 1 226 ? 11.457 10.160 5.759 1.00 88.94 226 GLY A CA 1
ATOM 1707 C C . GLY A 1 226 ? 12.930 10.029 6.169 1.00 88.94 226 GLY A C 1
ATOM 1708 O O . GLY A 1 226 ? 13.767 10.768 5.656 1.00 88.94 226 GLY A O 1
ATOM 1709 N N . ILE A 1 227 ? 13.254 9.092 7.067 1.00 91.25 227 ILE A N 1
ATOM 1710 C CA . ILE A 1 227 ? 14.623 8.836 7.541 1.00 91.25 227 ILE A CA 1
ATOM 1711 C C . ILE A 1 227 ? 15.319 7.851 6.602 1.00 91.25 227 ILE A C 1
ATOM 1713 O O . ILE A 1 227 ? 16.424 8.106 6.124 1.00 91.25 227 ILE A O 1
ATOM 1717 N N . TYR A 1 228 ? 14.656 6.731 6.322 1.00 84.88 228 TYR A N 1
ATOM 1718 C CA . TYR A 1 228 ? 15.133 5.710 5.403 1.00 84.88 228 TYR A CA 1
ATOM 1719 C C . TYR A 1 228 ? 14.002 5.389 4.428 1.00 84.88 228 TYR A C 1
ATOM 1721 O O . TYR A 1 228 ? 13.086 4.674 4.822 1.00 84.88 228 TYR A O 1
ATOM 1729 N N . PRO A 1 229 ? 14.012 5.936 3.198 1.00 86.00 229 PRO A N 1
ATOM 1730 C CA . PRO A 1 229 ? 12.926 5.740 2.244 1.00 86.00 229 PRO A CA 1
ATOM 1731 C C . PRO A 1 229 ? 13.112 4.431 1.458 1.00 86.00 229 PRO A C 1
ATOM 1733 O O . PRO A 1 229 ? 13.871 4.420 0.479 1.00 86.00 229 PRO A O 1
ATOM 1736 N N . PRO A 1 230 ? 12.431 3.324 1.821 1.00 86.81 230 PRO A N 1
ATOM 1737 C CA . PRO A 1 230 ? 12.338 2.169 0.946 1.00 86.81 230 PRO A CA 1
ATOM 1738 C C . PRO A 1 230 ? 11.623 2.572 -0.341 1.00 86.81 230 PRO A C 1
ATOM 1740 O O . PRO A 1 230 ? 10.569 3.207 -0.340 1.00 86.81 230 PRO A O 1
ATOM 1743 N N . ARG A 1 231 ? 12.220 2.188 -1.463 1.00 86.88 231 ARG A N 1
ATOM 1744 C CA . ARG A 1 231 ? 11.716 2.471 -2.803 1.00 86.88 231 ARG A CA 1
ATOM 1745 C C . ARG A 1 231 ? 11.186 1.182 -3.408 1.00 86.88 231 ARG A C 1
ATOM 1747 O O . ARG A 1 231 ? 11.782 0.640 -4.332 1.00 86.88 231 ARG A O 1
ATOM 1754 N N . THR A 1 232 ? 10.101 0.667 -2.841 1.00 93.19 232 THR A N 1
ATOM 1755 C CA . THR A 1 232 ? 9.470 -0.573 -3.306 1.00 93.19 232 THR A CA 1
ATOM 1756 C C . THR A 1 232 ? 8.047 -0.307 -3.799 1.00 93.19 232 THR A C 1
ATOM 1758 O O . THR A 1 232 ? 7.397 0.631 -3.323 1.00 93.19 232 THR A O 1
ATOM 1761 N N . PRO A 1 233 ? 7.526 -1.118 -4.740 1.00 94.50 233 PRO A N 1
ATOM 1762 C CA . PRO A 1 233 ? 6.126 -1.033 -5.156 1.00 94.50 233 PRO A CA 1
ATOM 1763 C C . PRO A 1 233 ? 5.160 -1.178 -3.974 1.00 94.50 233 PRO A C 1
ATOM 1765 O O . PRO A 1 233 ? 4.169 -0.460 -3.905 1.00 94.50 233 PRO A O 1
ATOM 1768 N N . SER A 1 234 ? 5.494 -2.023 -2.999 1.00 95.94 234 SER A N 1
ATOM 1769 C CA . SER A 1 234 ? 4.685 -2.281 -1.806 1.00 95.94 234 SER A CA 1
ATOM 1770 C C . SER A 1 234 ? 4.492 -1.048 -0.925 1.00 95.94 234 SER A C 1
ATOM 1772 O O . SER A 1 234 ? 3.427 -0.875 -0.342 1.00 95.94 234 SER A O 1
ATOM 1774 N N . VAL A 1 235 ? 5.482 -0.148 -0.859 1.00 97.00 235 VAL A N 1
ATOM 1775 C CA . VAL A 1 235 ? 5.342 1.143 -0.158 1.00 97.00 235 VAL A CA 1
ATOM 1776 C C . VAL A 1 235 ? 4.317 2.022 -0.863 1.00 97.00 235 VAL A C 1
ATOM 1778 O O . VAL A 1 235 ? 3.457 2.606 -0.208 1.00 97.00 235 VAL A O 1
ATOM 1781 N N . VAL A 1 236 ? 4.367 2.085 -2.197 1.00 97.69 236 VAL A N 1
ATOM 1782 C CA . VAL A 1 236 ? 3.363 2.806 -2.994 1.00 97.69 236 VAL A CA 1
ATOM 1783 C C . VAL A 1 236 ? 1.983 2.201 -2.752 1.00 97.69 236 VAL A C 1
ATOM 1785 O O . VAL A 1 236 ? 1.038 2.937 -2.486 1.00 97.69 236 VAL A O 1
ATOM 1788 N N . GLN A 1 237 ? 1.878 0.871 -2.775 1.00 97.31 237 GLN A N 1
ATOM 1789 C CA . GLN A 1 237 ? 0.625 0.165 -2.527 1.00 97.31 237 GLN A CA 1
ATOM 1790 C C . GLN A 1 237 ? 0.065 0.473 -1.136 1.00 97.31 237 GLN A C 1
ATOM 1792 O O . GLN A 1 237 ? -1.082 0.892 -1.032 1.00 97.31 237 GLN A O 1
ATOM 1797 N N . ALA A 1 238 ? 0.886 0.382 -0.089 1.00 97.75 238 ALA A N 1
ATOM 1798 C CA . ALA A 1 238 ? 0.491 0.709 1.278 1.00 97.75 238 ALA A CA 1
ATOM 1799 C C . ALA A 1 238 ? -0.027 2.149 1.404 1.00 97.75 238 ALA A C 1
ATOM 1801 O O . ALA A 1 238 ? -1.091 2.378 1.971 1.00 97.75 238 ALA A O 1
ATOM 1802 N N . LEU A 1 239 ? 0.691 3.124 0.837 1.00 97.31 239 LEU A N 1
ATOM 1803 C CA . LEU A 1 239 ? 0.283 4.530 0.878 1.00 97.31 239 LEU A CA 1
ATOM 1804 C C . LEU A 1 239 ? -1.047 4.769 0.156 1.00 97.31 239 LEU A C 1
ATOM 1806 O O . LEU A 1 239 ? -1.866 5.541 0.646 1.00 97.31 239 LEU A O 1
ATOM 1810 N N . LEU A 1 240 ? -1.284 4.096 -0.973 1.00 96.94 240 LEU A N 1
ATOM 1811 C CA . LEU A 1 240 ? -2.549 4.198 -1.704 1.00 96.94 240 LEU A CA 1
ATOM 1812 C C . LEU A 1 240 ? -3.717 3.591 -0.919 1.00 96.94 240 LEU A C 1
ATOM 1814 O O . LEU A 1 240 ? -4.783 4.203 -0.888 1.00 96.94 240 LEU A O 1
ATOM 1818 N N . LEU A 1 241 ? -3.509 2.472 -0.214 1.00 96.56 241 LEU A N 1
ATOM 1819 C CA . LEU A 1 241 ? -4.517 1.923 0.703 1.00 96.56 241 LEU A CA 1
ATOM 1820 C C . LEU A 1 241 ? -4.874 2.935 1.806 1.00 96.56 241 LEU A C 1
ATOM 1822 O O . LEU A 1 241 ? -6.049 3.151 2.085 1.00 96.56 241 LEU A O 1
ATOM 1826 N N . LEU A 1 242 ? -3.876 3.602 2.394 1.00 95.38 242 LEU A N 1
ATOM 1827 C CA . LEU A 1 242 ? -4.088 4.613 3.440 1.00 95.38 242 LEU A CA 1
ATOM 1828 C C . LEU A 1 242 ? -4.728 5.912 2.922 1.00 95.38 242 LEU A C 1
ATOM 1830 O O . LEU A 1 242 ? -5.287 6.677 3.708 1.00 95.38 242 LEU A O 1
ATOM 1834 N N . CYS A 1 243 ? -4.634 6.193 1.621 1.00 94.50 243 CYS A N 1
ATOM 1835 C CA . CYS A 1 243 ? -5.385 7.274 0.986 1.00 94.50 243 CYS A CA 1
ATOM 1836 C C . CYS A 1 243 ? -6.846 6.882 0.751 1.00 94.50 243 CYS A C 1
ATOM 1838 O O . CYS A 1 243 ? -7.744 7.667 1.043 1.00 94.50 243 CYS A O 1
ATOM 1840 N N . GLU A 1 244 ? -7.086 5.684 0.217 1.00 93.81 244 GLU A N 1
ATOM 1841 C CA . GLU A 1 244 ? -8.444 5.216 -0.073 1.00 93.81 244 GLU A CA 1
ATOM 1842 C C . GLU A 1 244 ? -9.259 5.033 1.212 1.00 93.81 244 GLU A C 1
ATOM 1844 O O . GLU A 1 244 ? -10.447 5.355 1.259 1.00 93.81 244 GLU A O 1
ATOM 1849 N N . TRP A 1 245 ? -8.589 4.602 2.280 1.00 92.50 245 TRP A N 1
ATOM 1850 C CA . TRP A 1 245 ? -9.176 4.411 3.596 1.00 92.50 245 TRP A CA 1
ATOM 1851 C C . TRP A 1 245 ? -8.375 5.150 4.673 1.00 92.50 245 TRP A C 1
ATOM 1853 O O . TRP A 1 245 ? -7.480 4.570 5.296 1.00 92.50 245 TRP A O 1
ATOM 1863 N N . PRO A 1 246 ? -8.693 6.438 4.895 1.00 90.88 246 PRO A N 1
ATOM 1864 C CA . PRO A 1 246 ? -7.986 7.283 5.845 1.00 90.88 246 PRO A CA 1
ATOM 1865 C C . PRO A 1 246 ? -8.020 6.727 7.270 1.00 90.88 246 PRO A C 1
ATOM 1867 O O . PRO A 1 246 ? -9.050 6.254 7.749 1.00 90.88 246 PRO A O 1
ATOM 1870 N N . LEU A 1 247 ? -6.888 6.835 7.965 1.00 90.25 247 LEU A N 1
ATOM 1871 C CA . LEU A 1 247 ? -6.789 6.515 9.389 1.00 90.25 247 LEU A CA 1
ATOM 1872 C C . LEU A 1 247 ? -7.470 7.603 10.244 1.00 90.25 247 LEU A C 1
ATOM 1874 O O . LEU A 1 247 ? -7.533 8.756 9.806 1.00 90.25 247 LEU A O 1
ATOM 1878 N N . PRO A 1 248 ? -7.920 7.292 11.476 1.00 87.19 248 PRO A N 1
ATOM 1879 C CA . PRO A 1 248 ? -8.598 8.252 12.343 1.00 87.19 248 PRO A CA 1
ATOM 1880 C C . PRO A 1 248 ? -7.718 9.473 12.595 1.00 87.19 248 PRO A C 1
ATOM 1882 O O . PRO A 1 248 ? -6.564 9.322 12.996 1.00 87.19 248 PRO A O 1
ATOM 1885 N N . ALA A 1 249 ? -8.245 10.676 12.378 1.00 84.19 249 ALA A N 1
ATOM 1886 C CA . ALA A 1 249 ? -7.518 11.927 12.575 1.00 84.19 249 ALA A CA 1
ATOM 1887 C C . ALA A 1 249 ? -8.158 12.743 13.701 1.00 84.19 249 ALA A C 1
ATOM 1889 O O . ALA A 1 249 ? -9.361 12.996 13.691 1.00 84.19 249 ALA A O 1
ATOM 1890 N N . LYS A 1 250 ? -7.350 13.202 14.664 1.00 81.69 250 LYS A N 1
ATOM 1891 C CA . LYS A 1 250 ? -7.846 14.014 15.801 1.00 81.69 250 LYS A CA 1
ATOM 1892 C C . LYS A 1 250 ? -8.094 15.475 15.422 1.00 81.69 250 LYS A C 1
ATOM 1894 O O . LYS A 1 250 ? -8.744 16.220 16.148 1.00 81.69 250 LYS A O 1
ATOM 1899 N N . SER A 1 251 ? -7.527 15.910 14.301 1.00 82.56 251 SER A N 1
ATOM 1900 C CA . SER A 1 251 ? -7.691 17.254 13.753 1.00 82.56 251 SER A CA 1
ATOM 1901 C C . SER A 1 251 ? -7.403 17.251 12.254 1.00 82.56 251 SER A C 1
ATOM 1903 O O . SER A 1 251 ? -6.728 16.355 11.756 1.00 82.56 251 SER A O 1
ATOM 1905 N N . SER A 1 252 ? -7.804 18.308 11.544 1.00 77.12 252 SER A N 1
ATOM 1906 C CA . SER A 1 252 ? -7.445 18.485 10.127 1.00 77.12 252 SER A CA 1
ATOM 1907 C C . SER A 1 252 ? -5.925 18.507 9.884 1.00 77.12 252 SER A C 1
ATOM 1909 O O . SER A 1 252 ? -5.474 18.099 8.822 1.00 77.12 252 SER A O 1
ATOM 1911 N N . ARG A 1 253 ? -5.111 18.925 10.868 1.00 74.44 253 ARG A N 1
ATOM 1912 C CA . ARG A 1 253 ? -3.637 18.886 10.762 1.00 74.44 253 ARG A CA 1
ATOM 1913 C C . ARG A 1 253 ? -3.061 17.479 10.947 1.00 74.44 253 ARG A C 1
ATOM 1915 O O . ARG A 1 253 ? -1.903 17.261 10.608 1.00 74.44 253 ARG A O 1
ATOM 1922 N N . ASP A 1 254 ? -3.843 16.568 11.521 1.00 79.81 254 ASP A N 1
ATOM 1923 C CA . ASP A 1 254 ? -3.489 15.159 11.704 1.00 79.81 2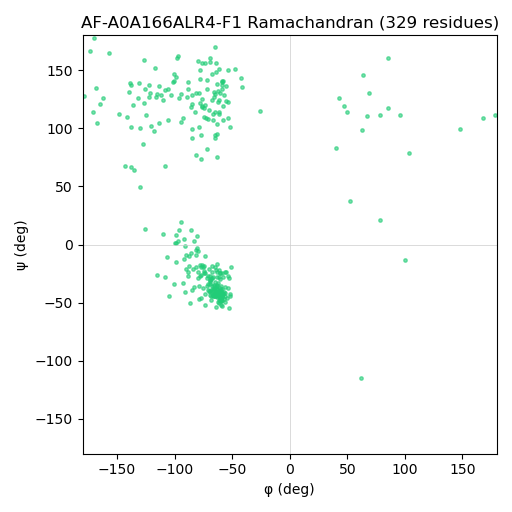54 ASP A CA 1
ATOM 1924 C C . ASP A 1 254 ? -3.954 14.284 10.527 1.00 79.81 254 ASP A C 1
ATOM 1926 O O . ASP A 1 254 ? -3.496 13.153 10.387 1.00 79.81 254 ASP A O 1
ATOM 1930 N N . ASP A 1 255 ? -4.806 14.813 9.642 1.00 84.31 255 ASP A N 1
ATOM 1931 C CA . ASP A 1 255 ? -5.104 14.167 8.367 1.00 84.31 255 ASP A CA 1
ATOM 1932 C C . ASP A 1 255 ? -3.874 14.240 7.450 1.00 84.31 255 ASP A C 1
ATOM 1934 O O . ASP A 1 255 ? -3.403 15.311 7.055 1.00 84.31 255 ASP A O 1
ATOM 1938 N N . ARG A 1 256 ? -3.330 13.065 7.127 1.00 86.50 256 ARG A N 1
ATOM 1939 C CA . ARG A 1 256 ? -2.124 12.906 6.305 1.00 86.50 256 ARG A CA 1
ATOM 1940 C C . ARG A 1 256 ? -2.419 12.323 4.931 1.00 86.50 256 ARG A C 1
ATOM 1942 O O . ARG A 1 256 ? -1.478 12.027 4.201 1.00 86.50 256 ARG A O 1
ATOM 1949 N N . THR A 1 257 ? -3.680 12.193 4.536 1.00 90.19 257 THR A N 1
ATOM 1950 C CA . THR A 1 257 ? -4.070 11.590 3.249 1.00 90.19 257 THR A CA 1
ATOM 1951 C C . THR A 1 257 ? -3.433 12.283 2.043 1.00 90.19 257 THR A C 1
ATOM 1953 O O . THR A 1 257 ? -2.861 11.617 1.178 1.00 90.19 257 THR A O 1
ATOM 1956 N N . TRP A 1 258 ? -3.421 13.621 2.018 1.00 89.06 258 TRP A N 1
ATOM 1957 C CA . TRP A 1 258 ? -2.695 14.403 1.005 1.00 89.06 258 TRP A CA 1
ATOM 1958 C C . TRP A 1 258 ? -1.191 14.099 1.004 1.00 89.06 258 TRP A C 1
ATOM 1960 O O . TRP A 1 258 ? -0.569 13.949 -0.052 1.00 89.06 258 TRP A O 1
ATOM 1970 N N . HIS A 1 259 ? -0.593 13.997 2.195 1.00 91.69 259 HIS A N 1
ATOM 1971 C CA . HIS A 1 259 ? 0.823 13.679 2.340 1.00 91.69 259 HIS A CA 1
ATOM 1972 C C . HIS A 1 259 ? 1.133 12.273 1.811 1.00 91.69 259 HIS A C 1
ATOM 1974 O O . HIS A 1 259 ? 2.091 12.113 1.056 1.00 91.69 259 HIS A O 1
ATOM 1980 N N . TYR A 1 260 ? 0.295 11.284 2.126 1.00 95.06 260 TYR A N 1
ATOM 1981 C CA . TYR A 1 260 ? 0.413 9.917 1.619 1.00 95.06 260 TYR A CA 1
ATOM 1982 C C . TYR A 1 260 ? 0.272 9.864 0.098 1.00 95.06 260 TYR A C 1
ATOM 1984 O O . TYR A 1 260 ? 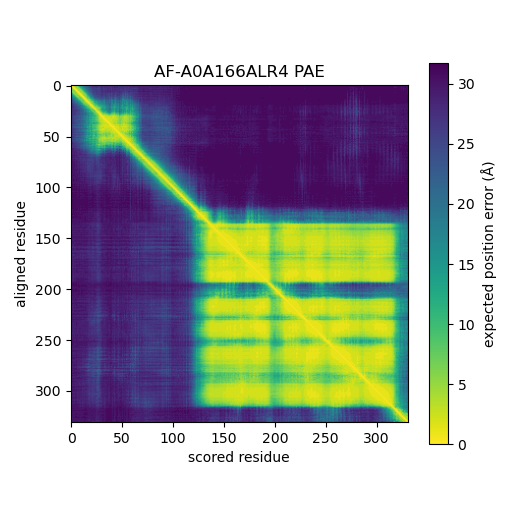1.095 9.229 -0.557 1.00 95.06 260 TYR A O 1
ATOM 1992 N N . SER A 1 261 ? -0.678 10.606 -0.476 1.00 95.25 261 SER A N 1
ATOM 1993 C CA . SER A 1 261 ? -0.874 10.678 -1.929 1.00 95.25 261 SER A CA 1
ATOM 1994 C C . SER A 1 261 ? 0.359 11.250 -2.635 1.00 95.25 261 SER A C 1
ATOM 1996 O O . SER A 1 261 ? 0.877 10.658 -3.585 1.00 95.25 261 SER A O 1
ATOM 1998 N N . SER A 1 262 ? 0.894 12.362 -2.124 1.00 94.00 262 SER A N 1
ATOM 1999 C CA . SER A 1 262 ? 2.120 12.967 -2.653 1.00 94.00 262 SER A CA 1
ATOM 2000 C C . SER A 1 262 ? 3.326 12.034 -2.520 1.00 94.00 262 SER A C 1
ATOM 2002 O O . SER A 1 262 ? 4.116 11.901 -3.458 1.00 94.00 262 SER A O 1
ATOM 2004 N N . LEU A 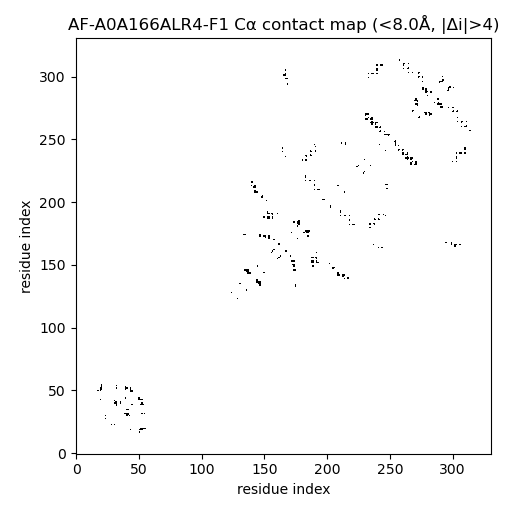1 263 ? 3.466 11.357 -1.378 1.00 95.38 263 LEU A N 1
ATOM 2005 C CA . LEU A 1 263 ? 4.558 10.419 -1.138 1.00 95.38 263 LEU A CA 1
ATOM 2006 C C . LEU A 1 263 ? 4.457 9.187 -2.050 1.00 95.38 263 LEU A C 1
ATOM 2008 O O . LEU A 1 263 ? 5.477 8.753 -2.588 1.00 95.38 263 LEU A O 1
ATOM 2012 N N . ALA A 1 264 ? 3.248 8.674 -2.294 1.00 96.69 264 ALA A N 1
ATOM 2013 C CA . ALA A 1 264 ? 2.998 7.557 -3.203 1.00 96.69 264 ALA A CA 1
ATOM 2014 C C . ALA A 1 264 ? 3.420 7.907 -4.635 1.00 96.69 264 ALA A C 1
ATOM 2016 O O . ALA A 1 264 ? 4.208 7.177 -5.234 1.00 96.69 264 ALA A O 1
ATOM 2017 N N . ILE A 1 265 ? 2.978 9.062 -5.152 1.00 96.25 265 ILE A N 1
ATOM 2018 C CA . ILE A 1 265 ? 3.344 9.542 -6.496 1.00 96.25 265 ILE A CA 1
ATOM 2019 C C . ILE A 1 265 ? 4.861 9.725 -6.612 1.00 96.25 265 ILE A C 1
ATOM 2021 O O . ILE A 1 265 ? 5.472 9.270 -7.580 1.00 96.25 265 ILE A O 1
ATOM 2025 N N . GLN A 1 266 ? 5.489 10.372 -5.626 1.00 95.25 266 GLN A N 1
ATOM 2026 C CA . GLN A 1 266 ? 6.936 10.597 -5.640 1.00 95.25 266 GLN A CA 1
ATOM 2027 C C . GLN A 1 266 ? 7.718 9.281 -5.609 1.00 95.25 266 GLN A C 1
ATOM 2029 O O . GLN A 1 266 ? 8.666 9.115 -6.377 1.00 95.25 266 GLN A O 1
ATOM 2034 N N . THR A 1 267 ? 7.304 8.332 -4.772 1.00 96.06 267 THR A N 1
ATOM 2035 C CA . THR A 1 267 ? 7.938 7.009 -4.682 1.00 96.06 267 THR A CA 1
ATOM 2036 C C . THR A 1 267 ? 7.761 6.235 -5.987 1.00 96.06 267 THR A C 1
ATOM 2038 O O . THR A 1 267 ? 8.738 5.714 -6.522 1.00 96.06 267 THR A O 1
ATOM 2041 N N . ALA A 1 268 ? 6.556 6.244 -6.565 1.00 97.00 268 ALA A N 1
ATOM 2042 C CA . ALA A 1 268 ? 6.247 5.593 -7.835 1.00 97.00 268 ALA A CA 1
ATOM 2043 C C . ALA A 1 268 ? 7.081 6.140 -9.007 1.00 97.00 268 ALA A C 1
ATOM 2045 O O . ALA A 1 268 ? 7.548 5.378 -9.857 1.00 97.00 268 ALA A O 1
ATOM 2046 N N . LEU A 1 269 ? 7.313 7.456 -9.042 1.00 95.75 269 LEU A N 1
ATOM 2047 C CA . LEU A 1 269 ? 8.188 8.089 -10.029 1.00 95.75 269 LEU A CA 1
ATOM 2048 C C . LEU A 1 269 ? 9.650 7.665 -9.855 1.00 95.75 269 LEU A C 1
ATOM 2050 O O . LEU A 1 269 ? 10.315 7.380 -10.849 1.00 95.75 269 LEU A O 1
ATOM 2054 N N . GLN A 1 270 ? 10.142 7.592 -8.614 1.00 94.12 270 GLN A N 1
ATOM 2055 C CA . GLN A 1 270 ? 11.526 7.202 -8.319 1.00 94.12 270 GLN A CA 1
ATOM 2056 C C . GLN A 1 270 ? 11.835 5.752 -8.707 1.00 94.12 270 GLN A C 1
ATOM 2058 O O . GLN A 1 270 ? 12.964 5.473 -9.101 1.00 94.12 270 GLN A O 1
ATOM 2063 N N . ILE A 1 271 ? 10.851 4.854 -8.620 1.00 94.62 271 ILE A N 1
ATOM 2064 C CA . ILE A 1 271 ? 10.998 3.436 -8.994 1.00 94.62 271 ILE A CA 1
ATOM 2065 C C . ILE A 1 271 ? 10.512 3.125 -10.411 1.00 94.62 271 ILE A C 1
ATOM 2067 O O . ILE A 1 271 ? 10.510 1.968 -10.819 1.00 94.62 271 ILE A O 1
ATOM 2071 N N . GLY A 1 272 ? 10.082 4.139 -11.165 1.00 94.81 272 GLY A N 1
ATOM 2072 C CA . GLY A 1 272 ? 9.756 3.972 -12.577 1.00 94.81 272 GLY A CA 1
ATOM 2073 C C . GLY A 1 272 ? 8.406 3.338 -12.892 1.00 94.81 272 GLY A C 1
ATOM 2074 O O . GLY A 1 272 ? 8.234 2.870 -14.014 1.00 94.81 272 GLY A O 1
ATOM 2075 N N . LEU A 1 273 ? 7.419 3.352 -11.983 1.00 95.44 273 LEU A N 1
ATOM 2076 C CA . LEU A 1 273 ? 6.107 2.728 -12.261 1.00 95.44 273 LEU A CA 1
ATOM 2077 C C . LEU A 1 273 ? 5.388 3.349 -13.475 1.00 95.44 273 LEU A C 1
ATOM 2079 O O . LEU A 1 273 ? 4.596 2.697 -14.143 1.00 95.44 273 LEU A O 1
ATOM 2083 N N . HIS A 1 274 ? 5.718 4.600 -13.801 1.00 94.75 274 HIS A N 1
ATOM 2084 C CA . HIS A 1 274 ? 5.226 5.332 -14.969 1.00 94.75 274 HIS A CA 1
ATOM 2085 C C . HIS A 1 274 ? 5.825 4.871 -16.314 1.00 94.75 274 HIS A C 1
ATOM 2087 O O . HIS A 1 274 ? 5.389 5.324 -17.376 1.00 94.75 274 HIS A O 1
ATOM 2093 N N . ARG A 1 275 ? 6.855 4.016 -16.295 1.00 93.69 275 ARG A N 1
ATOM 2094 C CA . ARG A 1 275 ? 7.592 3.532 -17.475 1.00 93.69 275 ARG A CA 1
ATOM 2095 C C . ARG A 1 275 ? 7.815 2.017 -17.369 1.00 93.69 275 ARG A C 1
ATOM 2097 O O . ARG A 1 275 ? 8.962 1.577 -17.342 1.00 93.69 275 ARG A O 1
ATOM 2104 N N . PRO A 1 276 ? 6.745 1.199 -17.370 1.00 90.94 276 PRO A N 1
ATOM 2105 C CA . PRO A 1 276 ? 6.849 -0.244 -17.125 1.00 90.94 276 PRO A CA 1
ATOM 2106 C C . PRO A 1 276 ? 7.708 -0.989 -18.164 1.00 90.94 276 PRO A C 1
ATOM 2108 O O . PRO A 1 276 ? 8.256 -2.041 -17.868 1.00 90.94 276 PRO A O 1
ATOM 2111 N N . GLN A 1 277 ? 7.884 -0.430 -19.367 1.00 91.62 277 GLN A N 1
ATOM 2112 C CA . GLN A 1 277 ? 8.745 -0.991 -20.420 1.00 91.62 277 GLN A CA 1
ATOM 2113 C C . GLN A 1 277 ? 10.242 -0.671 -20.240 1.00 91.62 277 GLN A C 1
ATOM 2115 O O . GLN A 1 277 ? 11.079 -1.206 -20.965 1.00 91.62 277 GLN A O 1
ATOM 2120 N N . PHE A 1 278 ? 10.599 0.212 -19.302 1.00 91.94 278 PHE A N 1
ATOM 2121 C CA . PHE A 1 278 ? 11.966 0.713 -19.124 1.00 91.94 278 PHE A CA 1
ATOM 2122 C C . PHE A 1 278 ? 12.453 0.621 -17.661 1.00 91.94 278 PHE A C 1
ATOM 2124 O O . PHE A 1 278 ? 12.988 1.600 -17.139 1.00 91.94 278 PHE A O 1
ATOM 2131 N N . PRO A 1 279 ? 12.330 -0.533 -16.970 1.00 89.75 279 PRO A N 1
ATOM 2132 C CA . PRO A 1 279 ? 12.731 -0.646 -15.560 1.00 89.75 279 PRO A CA 1
ATOM 2133 C C . PRO A 1 279 ? 14.238 -0.409 -15.344 1.00 89.75 279 PRO A C 1
ATOM 2135 O O . PRO A 1 279 ? 14.656 0.109 -14.309 1.00 89.75 279 PRO A O 1
ATOM 2138 N N . HIS A 1 280 ? 15.058 -0.706 -16.356 1.00 90.31 280 HIS A N 1
ATOM 2139 C CA . HIS A 1 280 ? 16.505 -0.478 -16.350 1.00 90.31 280 HIS A CA 1
ATOM 2140 C C . HIS A 1 280 ? 16.909 1.006 -16.241 1.00 90.31 280 HIS A C 1
ATOM 2142 O O . HIS A 1 280 ? 18.058 1.298 -15.913 1.00 90.31 280 HIS A O 1
ATOM 2148 N N . GLU A 1 281 ? 15.998 1.952 -16.507 1.00 92.62 281 GLU A N 1
ATOM 2149 C CA . GLU A 1 281 ? 16.250 3.387 -16.302 1.00 92.62 281 GLU A CA 1
ATOM 2150 C C . GLU A 1 281 ? 16.213 3.780 -14.810 1.00 92.62 281 GLU A C 1
ATOM 2152 O O . GLU A 1 281 ? 16.761 4.822 -14.444 1.00 92.62 281 GLU A O 1
ATOM 2157 N N . PHE A 1 282 ? 15.608 2.949 -13.949 1.00 91.25 282 PHE A N 1
ATOM 2158 C CA . PHE A 1 282 ? 15.330 3.262 -12.539 1.00 91.25 282 PHE A CA 1
ATOM 2159 C C . PHE A 1 282 ? 16.093 2.379 -11.549 1.00 91.25 282 PHE A C 1
ATOM 2161 O O . PHE A 1 282 ? 16.388 2.825 -10.440 1.00 91.25 282 PHE A O 1
ATOM 2168 N N . THR A 1 283 ? 16.463 1.158 -11.944 1.00 87.50 283 THR A N 1
ATOM 2169 C CA . THR A 1 283 ? 17.287 0.257 -11.127 1.00 87.50 283 THR A CA 1
ATOM 2170 C C . THR A 1 283 ? 18.336 -0.469 -11.966 1.00 87.50 283 THR A C 1
ATOM 2172 O O . THR A 1 283 ? 18.078 -0.939 -13.076 1.00 87.50 283 THR A O 1
ATOM 2175 N N . SER A 1 284 ? 19.546 -0.587 -11.417 1.00 85.94 284 SER A N 1
ATOM 2176 C CA . SER A 1 284 ? 20.625 -1.384 -12.009 1.00 85.94 284 SER A CA 1
ATOM 2177 C C . SER A 1 284 ? 20.569 -2.859 -11.603 1.00 85.94 284 SER A C 1
ATOM 2179 O O . SER A 1 284 ? 21.365 -3.652 -12.102 1.00 85.94 284 SER A O 1
ATOM 2181 N N . ARG A 1 285 ? 19.686 -3.232 -10.668 1.00 84.81 285 ARG A N 1
ATOM 2182 C CA . ARG A 1 285 ? 19.553 -4.604 -10.166 1.00 84.81 285 ARG A CA 1
ATOM 2183 C C . ARG A 1 285 ? 18.630 -5.394 -11.081 1.00 84.81 285 ARG A C 1
ATOM 2185 O O . ARG A 1 285 ? 17.461 -5.057 -11.206 1.00 84.81 285 ARG A O 1
ATOM 2192 N N . ILE A 1 286 ? 19.155 -6.453 -11.692 1.00 80.44 286 ILE A N 1
ATOM 2193 C CA . ILE A 1 286 ? 18.412 -7.286 -12.651 1.00 80.44 286 ILE A CA 1
ATOM 2194 C C . ILE A 1 286 ? 17.179 -7.926 -11.994 1.00 80.44 286 ILE A C 1
ATOM 2196 O O . ILE A 1 286 ? 16.122 -7.967 -12.604 1.00 80.44 286 ILE A O 1
ATOM 2200 N N . GLU A 1 287 ? 17.286 -8.345 -10.732 1.00 80.69 287 GLU A N 1
ATOM 2201 C CA . GLU A 1 287 ? 16.184 -8.951 -9.964 1.00 80.69 287 GLU A CA 1
ATOM 2202 C C . GLU A 1 287 ? 14.982 -8.010 -9.781 1.00 80.69 287 GLU A C 1
ATOM 2204 O O . GLU A 1 287 ? 13.849 -8.462 -9.678 1.00 80.69 287 GLU A O 1
ATOM 2209 N N . GLU A 1 288 ? 15.211 -6.694 -9.779 1.00 82.38 288 GLU A N 1
ATOM 2210 C CA . GLU A 1 288 ? 14.155 -5.682 -9.658 1.00 82.38 288 GLU A CA 1
ATOM 2211 C C . GLU A 1 288 ? 13.601 -5.249 -11.031 1.00 82.38 288 GLU A C 1
ATOM 2213 O O . GLU A 1 288 ? 12.598 -4.530 -11.101 1.00 82.38 288 GLU A O 1
ATOM 2218 N N . GLN A 1 289 ? 14.237 -5.674 -12.132 1.00 87.31 289 GLN A N 1
ATOM 2219 C CA . GLN A 1 289 ? 13.816 -5.376 -13.502 1.00 87.31 289 GLN A CA 1
ATOM 2220 C C . GLN A 1 289 ? 12.708 -6.329 -13.943 1.00 87.31 289 GLN A C 1
ATOM 2222 O O . GLN A 1 289 ? 12.908 -7.272 -14.706 1.00 87.31 289 GLN A O 1
ATOM 2227 N N . VAL A 1 290 ? 11.509 -6.045 -13.457 1.00 88.38 290 VAL A N 1
ATOM 2228 C CA . VAL A 1 290 ? 10.310 -6.818 -13.761 1.00 88.38 290 VAL A CA 1
ATOM 2229 C C . VAL A 1 290 ? 9.719 -6.398 -15.104 1.00 88.38 290 VAL A C 1
ATOM 2231 O O . VAL A 1 290 ? 9.508 -5.211 -15.358 1.00 88.38 290 VAL A O 1
ATOM 2234 N N . ALA A 1 291 ? 9.430 -7.379 -15.960 1.00 88.62 291 ALA A N 1
ATOM 2235 C CA . ALA A 1 291 ? 8.789 -7.150 -17.250 1.00 88.62 291 ALA A CA 1
ATOM 2236 C C . ALA A 1 291 ? 7.305 -6.778 -17.084 1.00 88.62 291 ALA A C 1
ATOM 2238 O O . ALA A 1 291 ? 6.603 -7.334 -16.233 1.00 88.62 291 ALA A O 1
ATOM 2239 N N . ALA A 1 292 ? 6.828 -5.849 -17.915 1.00 87.69 292 ALA A N 1
ATOM 2240 C CA . ALA A 1 292 ? 5.490 -5.265 -17.816 1.00 87.69 292 ALA A CA 1
ATOM 2241 C C . ALA A 1 292 ? 4.363 -6.298 -17.963 1.00 87.69 292 ALA A C 1
ATOM 2243 O O . ALA A 1 292 ? 3.291 -6.121 -17.388 1.00 87.69 292 ALA A O 1
ATOM 2244 N N . GLU A 1 293 ? 4.601 -7.368 -18.721 1.00 90.56 293 GLU A N 1
ATOM 2245 C CA . GLU A 1 293 ? 3.609 -8.408 -18.992 1.00 90.56 293 GLU A CA 1
ATOM 2246 C C . GLU A 1 293 ? 3.412 -9.368 -17.813 1.00 90.56 293 GLU A C 1
ATOM 2248 O O . GLU A 1 293 ? 2.387 -10.046 -17.744 1.00 90.56 293 GLU A O 1
ATOM 2253 N N . THR A 1 294 ? 4.373 -9.436 -16.886 1.00 94.06 294 THR A N 1
ATOM 2254 C CA . THR A 1 294 ? 4.274 -10.302 -15.704 1.00 94.06 294 THR A CA 1
ATOM 2255 C C . THR A 1 294 ? 3.196 -9.798 -14.746 1.00 94.06 294 THR A C 1
ATOM 2257 O O . THR A 1 294 ? 2.887 -8.608 -14.720 1.00 94.06 294 THR A O 1
ATOM 2260 N N . VAL A 1 295 ? 2.668 -10.683 -13.895 1.00 94.19 295 VAL A N 1
ATOM 2261 C CA . VAL A 1 295 ? 1.696 -10.318 -12.845 1.00 94.19 295 VAL A CA 1
ATOM 2262 C C . VAL A 1 295 ? 2.223 -9.160 -11.992 1.00 94.19 295 VAL A C 1
ATOM 2264 O O . VAL A 1 295 ? 1.532 -8.174 -11.757 1.00 94.19 295 VAL A O 1
ATOM 2267 N N . GLU A 1 296 ? 3.491 -9.229 -11.603 1.00 91.62 296 GLU A N 1
ATOM 2268 C CA . GLU A 1 296 ? 4.138 -8.211 -10.780 1.00 91.62 296 GLU A CA 1
ATOM 2269 C C . GLU A 1 296 ? 4.351 -6.881 -11.545 1.00 91.62 296 GLU A C 1
ATOM 2271 O O . GLU A 1 296 ? 4.311 -5.795 -10.958 1.00 91.62 296 GLU A O 1
ATOM 2276 N N . GLY A 1 297 ? 4.546 -6.929 -12.868 1.00 93.38 297 GLY A N 1
ATOM 2277 C CA . GLY A 1 297 ? 4.583 -5.752 -13.748 1.00 93.38 297 GLY A CA 1
ATOM 2278 C C . GLY A 1 297 ? 3.206 -5.107 -13.954 1.00 93.38 297 GLY A C 1
ATOM 2279 O O . GLY A 1 297 ? 3.078 -3.877 -13.990 1.00 93.38 297 GLY A O 1
ATOM 2280 N N . GLN A 1 298 ? 2.155 -5.921 -14.011 1.00 95.31 298 GLN A N 1
ATOM 2281 C CA . GLN A 1 298 ? 0.774 -5.451 -14.077 1.00 95.31 298 GLN A CA 1
ATOM 2282 C C . GLN A 1 298 ? 0.340 -4.806 -12.753 1.00 95.31 298 GLN A C 1
ATOM 2284 O O . GLN A 1 298 ? -0.212 -3.709 -12.779 1.00 95.31 298 GLN A O 1
ATOM 2289 N N . GLU A 1 299 ? 0.670 -5.393 -11.598 1.00 95.31 299 GLU A N 1
ATOM 2290 C CA . GLU A 1 299 ? 0.414 -4.789 -10.276 1.00 95.31 299 GLU A CA 1
ATOM 2291 C C . GLU A 1 299 ? 1.122 -3.432 -10.107 1.00 95.31 299 GLU A C 1
ATOM 2293 O O . GLU A 1 299 ? 0.540 -2.479 -9.584 1.00 95.31 299 GLU A O 1
ATOM 2298 N N . ARG A 1 300 ? 2.355 -3.295 -10.617 1.00 95.44 300 ARG A N 1
ATOM 2299 C CA . ARG A 1 300 ? 3.068 -2.004 -10.699 1.00 95.44 300 ARG A CA 1
ATOM 2300 C C . ARG A 1 300 ? 2.306 -0.972 -11.529 1.00 95.44 300 ARG A C 1
ATOM 2302 O O . ARG A 1 300 ? 2.200 0.189 -11.133 1.00 95.44 300 ARG A O 1
ATOM 2309 N N . THR A 1 301 ? 1.781 -1.400 -12.673 1.00 95.88 301 THR A N 1
ATOM 2310 C CA . THR A 1 301 ? 0.991 -0.548 -13.569 1.00 95.88 301 THR A CA 1
ATOM 2311 C C . THR A 1 301 ? -0.318 -0.124 -12.903 1.00 95.88 301 THR A C 1
ATOM 2313 O O . THR A 1 301 ? -0.668 1.055 -12.945 1.00 95.88 301 THR A O 1
ATOM 2316 N N . LEU A 1 302 ? -1.004 -1.045 -12.218 1.00 96.44 302 LEU A N 1
ATOM 2317 C CA . LEU A 1 302 ? -2.202 -0.748 -11.432 1.00 96.44 302 LEU A CA 1
ATOM 2318 C C . LEU A 1 302 ? -1.902 0.275 -10.336 1.00 96.44 302 LEU A C 1
ATOM 2320 O O . LEU A 1 302 ? -2.590 1.289 -10.254 1.00 96.44 302 LEU A O 1
ATOM 2324 N N . ALA A 1 303 ? -0.838 0.081 -9.553 1.00 96.94 303 ALA A N 1
ATOM 2325 C CA . ALA A 1 303 ? -0.442 1.041 -8.523 1.00 96.94 303 ALA A CA 1
ATOM 2326 C C . ALA A 1 303 ? -0.200 2.447 -9.102 1.00 96.94 303 ALA A C 1
ATOM 2328 O O . ALA A 1 303 ? -0.658 3.435 -8.531 1.00 96.94 303 ALA A O 1
ATOM 2329 N N . TRP A 1 304 ? 0.441 2.556 -10.270 1.00 97.06 304 TRP A N 1
ATOM 2330 C CA . TRP A 1 304 ? 0.611 3.844 -10.949 1.00 97.06 304 TRP A CA 1
ATOM 2331 C C . TRP A 1 304 ? -0.715 4.490 -11.371 1.00 97.06 304 TRP A C 1
ATOM 2333 O O . TRP A 1 304 ? -0.906 5.695 -11.190 1.00 97.06 304 TRP A O 1
ATOM 2343 N N . ILE A 1 305 ? -1.654 3.702 -11.899 1.00 96.50 305 ILE A N 1
ATOM 2344 C CA . ILE A 1 305 ? -2.996 4.186 -12.248 1.00 96.50 305 ILE A CA 1
ATOM 2345 C C . ILE A 1 305 ? -3.706 4.720 -10.995 1.00 96.50 305 ILE A C 1
ATOM 2347 O O . ILE A 1 305 ? -4.241 5.830 -11.018 1.00 96.50 305 ILE A O 1
ATOM 2351 N N . TYR A 1 306 ? -3.644 3.993 -9.877 1.00 96.44 306 TYR A N 1
ATOM 2352 C CA . TYR A 1 306 ? -4.249 4.423 -8.615 1.00 96.44 306 TYR A CA 1
ATOM 2353 C C . TYR A 1 306 ? -3.598 5.676 -8.027 1.00 96.44 306 TYR A C 1
ATOM 2355 O O . TYR A 1 306 ? -4.321 6.539 -7.526 1.00 96.44 306 TYR A O 1
ATOM 2363 N N . CYS A 1 307 ? -2.277 5.854 -8.161 1.00 96.25 307 CYS A N 1
ATOM 2364 C CA . CYS A 1 307 ? -1.618 7.121 -7.821 1.00 96.25 307 CYS A CA 1
ATOM 2365 C C . CYS A 1 307 ? -2.291 8.315 -8.514 1.00 96.25 307 CYS A C 1
ATOM 2367 O O . CYS A 1 307 ? -2.505 9.352 -7.885 1.00 96.25 307 CYS A O 1
ATOM 2369 N N . HIS A 1 308 ? -2.652 8.172 -9.791 1.00 94.06 308 HIS A N 1
ATOM 2370 C CA . HIS A 1 308 ? -3.331 9.226 -10.540 1.00 94.06 308 HIS A CA 1
ATOM 2371 C C . HIS A 1 308 ? -4.794 9.403 -10.149 1.00 94.06 308 HIS A C 1
ATOM 2373 O O . HIS A 1 308 ? -5.225 10.546 -10.005 1.00 94.06 308 HIS A O 1
ATOM 2379 N N . ILE A 1 309 ? -5.545 8.315 -9.962 1.00 94.25 309 ILE A N 1
ATOM 2380 C CA . ILE A 1 309 ? -6.952 8.381 -9.536 1.00 94.25 309 ILE A CA 1
ATOM 2381 C C . ILE A 1 309 ? -7.049 9.115 -8.196 1.00 94.25 309 ILE A C 1
ATOM 2383 O O . ILE A 1 309 ? -7.758 10.114 -8.079 1.00 94.25 309 ILE A O 1
ATOM 2387 N N . ILE A 1 310 ? -6.276 8.670 -7.206 1.00 92.31 310 ILE A N 1
ATOM 2388 C CA . ILE A 1 310 ? -6.251 9.254 -5.865 1.00 92.31 310 ILE A CA 1
ATOM 2389 C C . ILE A 1 310 ? -5.710 10.690 -5.908 1.00 92.31 310 ILE A C 1
ATOM 2391 O O . ILE A 1 310 ? -6.303 11.596 -5.322 1.00 92.31 310 ILE A O 1
ATOM 2395 N N . GLY A 1 311 ? -4.625 10.934 -6.649 1.00 91.00 311 GLY A N 1
ATOM 2396 C CA . GLY A 1 311 ? -4.070 12.278 -6.814 1.00 91.00 311 GLY A CA 1
ATOM 2397 C C . GLY A 1 311 ? -5.074 13.256 -7.432 1.00 91.00 311 GLY A C 1
ATOM 2398 O O . GLY A 1 311 ? -5.211 14.383 -6.957 1.00 91.00 311 GLY A O 1
ATOM 2399 N N . TYR A 1 312 ? -5.830 12.819 -8.444 1.00 89.44 312 TYR A N 1
ATOM 2400 C CA . TYR A 1 312 ? -6.897 13.616 -9.043 1.00 89.44 312 TYR A CA 1
ATOM 2401 C C . TYR A 1 312 ? -8.028 13.880 -8.049 1.00 89.44 312 TYR A C 1
ATOM 2403 O O . TYR A 1 312 ? -8.471 15.025 -7.948 1.00 89.44 312 TYR A O 1
ATOM 2411 N N . ARG A 1 313 ? -8.461 12.872 -7.277 1.00 87.25 313 ARG A N 1
ATOM 2412 C CA . ARG A 1 313 ? -9.495 13.037 -6.239 1.00 87.25 313 ARG A CA 1
ATOM 2413 C C . ARG A 1 313 ? -9.128 14.146 -5.258 1.00 87.25 313 ARG A C 1
ATOM 2415 O O . ARG A 1 313 ? -9.957 15.009 -5.005 1.00 87.25 313 ARG A O 1
ATOM 2422 N N . TYR A 1 314 ? -7.892 14.194 -4.764 1.00 81.94 314 TYR A N 1
ATOM 2423 C CA . TYR A 1 314 ? -7.489 15.256 -3.835 1.00 81.94 314 TYR A CA 1
ATOM 2424 C C . TYR A 1 314 ? -7.251 16.607 -4.517 1.00 81.94 314 TYR A C 1
ATOM 2426 O O . TYR A 1 314 ? -7.636 17.638 -3.968 1.00 81.94 314 TYR A O 1
ATOM 2434 N N . ALA A 1 315 ? -6.677 16.629 -5.723 1.00 80.25 315 ALA A N 1
ATOM 2435 C CA . ALA A 1 315 ? -6.449 17.870 -6.469 1.00 80.25 315 ALA A CA 1
ATOM 2436 C C . ALA A 1 315 ? -7.752 18.550 -6.931 1.00 80.25 315 ALA A C 1
ATOM 2438 O O . ALA A 1 315 ? -7.796 19.773 -7.052 1.00 80.25 315 ALA A O 1
ATOM 2439 N N . SER A 1 316 ? -8.812 17.774 -7.172 1.00 76.31 316 SER A N 1
ATOM 2440 C CA . SER A 1 316 ? -10.156 18.269 -7.513 1.00 76.31 316 SER A CA 1
ATOM 2441 C C . SER A 1 316 ? -11.031 18.567 -6.285 1.00 76.31 316 SER A C 1
ATOM 2443 O O . SER A 1 316 ? -12.060 19.231 -6.407 1.00 76.31 316 SER A O 1
ATOM 2445 N N . SER A 1 317 ? -10.586 18.173 -5.086 1.00 65.88 317 SER A N 1
ATOM 2446 C CA . SER A 1 317 ? -11.269 18.376 -3.800 1.00 65.88 317 SER A CA 1
ATOM 2447 C C . SER A 1 317 ? -11.033 19.718 -3.055 1.00 65.88 317 SER A C 1
ATOM 2449 O O . SER A 1 317 ? -11.478 19.823 -1.910 1.00 65.88 317 SER A O 1
ATOM 2451 N N . PRO A 1 318 ? -10.450 20.815 -3.602 1.00 55.69 318 PRO A N 1
ATOM 2452 C CA . PRO A 1 318 ? -10.472 22.102 -2.891 1.00 55.69 318 PRO A CA 1
ATOM 2453 C C . PRO A 1 318 ? -11.888 22.575 -2.507 1.00 55.69 318 PRO A C 1
ATOM 2455 O O . PRO A 1 318 ? -12.037 23.313 -1.539 1.00 55.69 318 PRO A O 1
ATOM 2458 N N . ALA A 1 319 ? -12.931 22.116 -3.213 1.00 48.81 319 ALA A N 1
ATOM 2459 C CA . ALA A 1 319 ? -14.335 22.387 -2.887 1.00 48.81 319 ALA A CA 1
ATOM 2460 C C . ALA A 1 319 ? -14.974 21.380 -1.898 1.00 48.81 319 ALA A C 1
ATOM 2462 O O . ALA A 1 319 ? -15.992 21.690 -1.286 1.00 48.81 319 ALA A O 1
ATOM 2463 N N . LEU A 1 320 ? -14.389 20.189 -1.716 1.00 48.56 320 LEU A N 1
ATOM 2464 C CA . LEU A 1 320 ? -14.939 19.080 -0.916 1.00 48.56 320 LEU A CA 1
ATOM 2465 C C . LEU A 1 320 ? -14.216 18.880 0.430 1.00 48.56 320 LEU A C 1
ATOM 2467 O O . LEU A 1 320 ? -14.757 18.198 1.302 1.00 48.56 320 LEU A O 1
ATOM 2471 N N . MET A 1 321 ? -13.067 19.531 0.663 1.00 52.16 321 MET A N 1
ATOM 2472 C CA . MET A 1 321 ? -12.437 19.594 1.996 1.00 52.16 321 MET A CA 1
ATOM 2473 C C . MET A 1 321 ? -13.372 20.159 3.081 1.00 52.16 321 MET A C 1
ATOM 2475 O O . MET A 1 321 ? -13.219 19.825 4.253 1.00 52.16 321 MET A O 1
ATOM 2479 N N . LEU A 1 322 ? -14.382 20.953 2.702 1.00 48.06 322 LEU A N 1
ATOM 2480 C CA . LEU A 1 322 ? -15.416 21.434 3.622 1.00 48.06 322 LEU A CA 1
ATOM 2481 C C . LEU A 1 322 ? -16.539 20.419 3.882 1.00 48.06 322 LEU A C 1
ATOM 2483 O O . LEU A 1 322 ? -17.227 20.561 4.881 1.00 48.06 322 LEU A O 1
ATOM 2487 N N . LEU A 1 323 ? -16.731 19.404 3.034 1.00 46.84 323 LEU A N 1
ATOM 2488 C CA . LEU A 1 323 ? -17.846 18.450 3.145 1.00 46.84 323 LEU A CA 1
ATOM 2489 C C . LEU A 1 323 ? -17.432 17.121 3.795 1.00 46.84 323 LEU A C 1
ATOM 2491 O O . LEU A 1 323 ? -18.205 16.561 4.568 1.00 46.84 323 LEU A O 1
ATOM 2495 N N . PHE A 1 324 ? -16.201 16.645 3.580 1.00 48.53 324 PHE A N 1
ATOM 2496 C CA . PHE A 1 324 ? -15.737 15.396 4.208 1.00 48.53 324 PHE A CA 1
ATOM 2497 C C . PHE A 1 324 ? -15.392 15.536 5.698 1.00 48.53 324 PHE A C 1
ATOM 2499 O O . PHE A 1 324 ? -15.462 14.544 6.416 1.00 48.53 324 PHE A O 1
ATOM 2506 N N . SER A 1 325 ? -15.146 16.753 6.207 1.00 47.75 325 SER A N 1
ATOM 2507 C CA . SER A 1 325 ? -15.096 16.978 7.665 1.00 47.75 325 SER A CA 1
ATOM 2508 C C . SER A 1 325 ? -16.437 16.703 8.361 1.00 47.75 325 SER A C 1
ATOM 2510 O O . SER A 1 325 ? -16.439 16.396 9.547 1.00 47.75 325 SER A O 1
ATOM 2512 N N . TYR A 1 326 ? -17.572 16.775 7.653 1.00 43.09 326 TYR A N 1
ATOM 2513 C CA . TYR A 1 326 ? -18.888 16.534 8.258 1.00 43.09 326 TYR A CA 1
ATOM 2514 C C . TYR A 1 326 ? -19.317 15.065 8.238 1.00 43.09 326 TYR A C 1
ATOM 2516 O O . TYR A 1 326 ? -20.120 14.671 9.079 1.00 43.09 326 TYR A O 1
ATOM 2524 N N . HIS A 1 327 ? -18.786 14.239 7.329 1.00 44.22 327 HIS A N 1
ATOM 2525 C CA . HIS A 1 327 ? -19.230 12.846 7.220 1.00 44.22 327 HIS A CA 1
ATOM 2526 C C . HIS A 1 327 ? -18.457 11.881 8.138 1.00 44.22 327 HIS A C 1
ATOM 2528 O O . HIS A 1 327 ? -19.032 10.892 8.584 1.00 44.22 327 HIS A O 1
ATOM 2534 N N . THR A 1 328 ? -17.206 12.195 8.495 1.00 45.69 328 THR A N 1
ATOM 2535 C CA . THR A 1 328 ? -16.398 11.400 9.447 1.00 45.69 328 THR A CA 1
ATOM 2536 C C . THR A 1 328 ? -16.750 11.675 10.919 1.00 45.69 328 THR A C 1
ATOM 2538 O O . THR A 1 328 ? -16.226 11.022 11.809 1.00 45.69 328 THR A O 1
ATOM 2541 N N . LEU A 1 329 ? -17.635 12.641 11.195 1.00 42.81 329 LEU A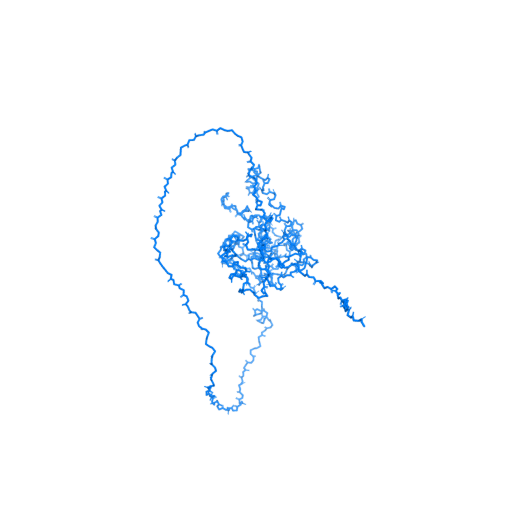 N 1
ATOM 2542 C CA . LEU A 1 329 ? -18.136 12.967 12.540 1.00 42.81 329 LEU A CA 1
ATOM 2543 C C . LEU A 1 329 ? -19.514 12.343 12.846 1.00 42.81 329 LEU A C 1
ATOM 2545 O O . LEU A 1 329 ? -20.055 12.574 13.925 1.00 42.81 329 LEU A O 1
ATOM 2549 N N . LEU A 1 330 ? -20.091 11.580 11.910 1.00 38.34 330 LEU A N 1
ATOM 2550 C CA . LEU A 1 330 ? -21.451 11.025 12.004 1.00 38.34 330 LEU A CA 1
ATOM 2551 C C . LEU A 1 330 ? -21.538 9.496 11.822 1.00 38.34 330 LEU A C 1
ATOM 2553 O O . LEU A 1 330 ? -22.641 8.972 11.671 1.00 38.34 330 LEU A O 1
ATOM 2557 N N . LEU A 1 331 ? -20.412 8.780 11.868 1.00 36.38 331 LEU A N 1
ATOM 2558 C CA . LEU A 1 331 ? -20.339 7.312 11.921 1.00 36.38 331 LEU A CA 1
ATOM 2559 C C . LEU A 1 331 ? -19.340 6.885 12.996 1.00 36.38 331 LEU A C 1
ATOM 2561 O O . LEU A 1 331 ? -19.600 5.848 13.641 1.00 36.38 331 LEU A O 1
#

Radius of gyration: 32.76 Å; Cα contacts (8 Å, |Δi|>4): 250; chains: 1; bounding box: 78×92×100 Å

Secondary structure (DSSP, 8-state):
-------------------SHHHHHHTT----TTTSTTSPPHHHHTSSS-------TT----PPPPPPPP---------------------------------PPPP------------------HHHHHHHHS-SEEEETTEEEEHHHHHHHHHHIIIIIGGGS---SSPPPHHHHHHH-HHHHHHHHHHHTTSS---HHHHHHTTT--HHHHHHHHHHHHHHTTTS----HHHHHHHHHHHHSPPP-SSTTT--HHHHHHHHHHHHHHTTTT-TT-GGGT---GGG---TTSHHHHHHHHHHHHHHHHHHHHHHGGGTHHHHHHHTT--